Protein AF-A0A7C6QMI9-F1 (afdb_monomer_lite)

pLDDT: mean 77.46, std 27.99, range [24.92, 98.88]

Sequence (375 aa):
MYDLHAHLLPGIDDGAKNWEEAIALLEQAVEDGIQGIVCTPHQLGEEPMVNPDSLIKPMVAELKLRAVQRRLPIAIYSGGEVRCTPDVIERMERGEAVCYEIIGEESWAAKESWAAGAGGAGGASGVSGADGASGVDGASGADGAGGAGGAGGSKNRGEKQRYLLLEMPYMEVPPYAAQVVFDLMVRGIRPIIAHPERNEGFAKQPELLRELIEAGALVQITATSLSNRSPDSILELASLFLHHNMVHFMSTDAHSPNRRPPYLARYRQKVENAMDKDIARRLVVDVPGMILAGKVIEAPPPQPFTAKSRHQANLLAKAFRQQQWRPHKSGSRSGSRSGSRSRSRSGSRSRRQVASSPAEVVRRWWYRLIGGGGR

Radius of gyration: 24.91 Å; chains: 1; bounding box: 56×63×92 Å

Structure (mmCIF, N/CA/C/O backbone):
data_AF-A0A7C6QMI9-F1
#
_entry.id   AF-A0A7C6QMI9-F1
#
loop_
_atom_site.group_PDB
_atom_site.id
_atom_site.type_symbol
_atom_site.label_atom_id
_atom_site.label_alt_id
_atom_site.label_comp_id
_atom_site.label_asym_id
_atom_site.label_entity_id
_atom_site.label_seq_id
_atom_site.pdbx_PDB_ins_code
_atom_site.Cartn_x
_atom_site.Cartn_y
_atom_site.Cartn_z
_atom_site.occupancy
_atom_site.B_iso_or_equiv
_atom_site.auth_seq_id
_atom_site.auth_comp_id
_atom_site.auth_asym_id
_atom_site.auth_atom_id
_atom_site.pdbx_PDB_model_num
ATOM 1 N N . MET A 1 1 ? -6.005 -13.744 1.929 1.00 95.88 1 MET A N 1
ATOM 2 C CA . MET A 1 1 ? -5.866 -12.268 2.032 1.00 95.88 1 MET A CA 1
ATOM 3 C C . MET A 1 1 ? -5.215 -11.760 0.759 1.00 95.88 1 MET A C 1
ATOM 5 O O . MET A 1 1 ? -4.708 -12.589 0.011 1.00 95.88 1 MET A O 1
ATOM 9 N N . TYR A 1 2 ? -5.232 -10.456 0.506 1.00 97.44 2 TYR A N 1
ATOM 10 C CA . TYR A 1 2 ? -4.576 -9.850 -0.653 1.00 97.44 2 TYR A CA 1
ATOM 11 C C . TYR A 1 2 ? -3.687 -8.702 -0.198 1.00 97.44 2 TYR A C 1
ATOM 13 O O . TYR A 1 2 ? -4.091 -7.927 0.667 1.00 97.44 2 TYR A O 1
ATOM 21 N N . ASP A 1 3 ? -2.501 -8.614 -0.784 1.00 98.50 3 ASP A N 1
ATOM 22 C CA . ASP A 1 3 ? -1.499 -7.611 -0.452 1.00 98.50 3 ASP A CA 1
ATOM 23 C C . ASP A 1 3 ? -1.228 -6.734 -1.672 1.00 98.50 3 ASP A C 1
ATOM 25 O O . ASP A 1 3 ? -0.704 -7.208 -2.676 1.00 98.50 3 ASP A O 1
ATOM 29 N N . LEU A 1 4 ? -1.647 -5.469 -1.636 1.00 98.62 4 LEU A N 1
ATOM 30 C CA . LEU A 1 4 ? -1.587 -4.609 -2.827 1.00 98.62 4 LEU A CA 1
ATOM 31 C C . LEU A 1 4 ? -0.352 -3.705 -2.872 1.00 98.62 4 LEU A C 1
ATOM 33 O O . LEU A 1 4 ? -0.292 -2.809 -3.705 1.00 98.62 4 LEU A O 1
ATOM 37 N N . HIS A 1 5 ? 0.601 -3.890 -1.961 1.00 98.81 5 HIS A N 1
ATOM 38 C CA . HIS A 1 5 ? 1.805 -3.069 -1.914 1.00 98.81 5 HIS A CA 1
ATOM 39 C C . HIS A 1 5 ? 2.973 -3.914 -1.411 1.00 98.81 5 HIS A C 1
ATOM 41 O O . HIS A 1 5 ? 3.023 -4.244 -0.224 1.00 98.81 5 HIS A O 1
ATOM 47 N N . ALA A 1 6 ? 3.892 -4.271 -2.309 1.00 98.50 6 ALA A N 1
ATOM 48 C CA . ALA A 1 6 ? 5.117 -4.982 -1.970 1.00 98.50 6 ALA A CA 1
ATOM 49 C C . ALA A 1 6 ? 6.194 -4.883 -3.075 1.00 98.50 6 ALA A C 1
ATOM 51 O O . ALA A 1 6 ? 5.900 -4.917 -4.273 1.00 98.50 6 ALA A O 1
ATOM 52 N N . HIS A 1 7 ? 7.460 -4.854 -2.659 1.00 98.38 7 HIS A N 1
ATOM 53 C CA . HIS A 1 7 ? 8.645 -4.655 -3.499 1.00 98.38 7 HIS A CA 1
ATOM 54 C C . HIS A 1 7 ? 9.362 -5.992 -3.721 1.00 98.38 7 HIS A C 1
ATOM 56 O O . HIS A 1 7 ? 10.332 -6.345 -3.045 1.00 98.38 7 HIS A O 1
ATOM 62 N N . LEU A 1 8 ? 8.803 -6.799 -4.628 1.00 98.25 8 LEU A N 1
ATOM 63 C CA . LEU A 1 8 ? 9.280 -8.160 -4.918 1.00 98.25 8 LEU A CA 1
ATOM 64 C C . LEU A 1 8 ? 10.227 -8.232 -6.118 1.00 98.25 8 LEU A C 1
ATOM 66 O O . LEU A 1 8 ? 10.893 -9.249 -6.291 1.00 98.25 8 LEU A O 1
ATOM 70 N N . LEU A 1 9 ? 10.235 -7.221 -6.987 1.00 97.81 9 LEU A N 1
ATOM 71 C CA . LEU A 1 9 ? 10.977 -7.278 -8.244 1.00 97.81 9 LEU A CA 1
ATOM 72 C C . LEU A 1 9 ? 12.450 -6.960 -7.983 1.00 97.81 9 LEU A C 1
ATOM 74 O O . LEU A 1 9 ? 12.749 -5.884 -7.473 1.00 97.81 9 LEU A O 1
ATOM 78 N N . PRO A 1 10 ? 13.376 -7.881 -8.293 1.00 97.31 10 PRO A N 1
ATOM 79 C CA . PRO A 1 10 ? 14.722 -7.751 -7.779 1.00 97.31 10 PRO A CA 1
ATOM 80 C C . PRO A 1 10 ? 15.564 -6.699 -8.500 1.00 97.31 10 PRO A C 1
ATOM 82 O O . PRO A 1 10 ? 15.634 -6.697 -9.727 1.00 97.31 10 PRO A O 1
ATOM 85 N N . GLY A 1 11 ? 16.280 -5.881 -7.726 1.00 94.12 11 GLY A N 1
ATOM 86 C CA . GLY A 1 11 ? 17.346 -5.005 -8.227 1.00 94.12 11 GLY A CA 1
ATOM 87 C C . GLY A 1 11 ? 16.887 -3.755 -8.982 1.00 94.12 11 GLY A C 1
ATOM 88 O O . GLY A 1 11 ? 17.714 -3.128 -9.640 1.00 94.12 11 GLY A O 1
ATOM 89 N N . ILE A 1 12 ? 15.602 -3.402 -8.897 1.00 93.31 12 ILE A N 1
ATOM 90 C CA . ILE A 1 12 ? 15.045 -2.199 -9.539 1.00 93.31 12 ILE A CA 1
ATOM 91 C C . ILE A 1 12 ? 14.631 -1.112 -8.537 1.00 93.31 12 ILE A C 1
ATOM 93 O O . ILE A 1 12 ? 14.352 0.016 -8.935 1.00 93.31 12 ILE A O 1
ATOM 97 N N . ASP A 1 13 ? 14.610 -1.440 -7.247 1.00 94.56 13 ASP A N 1
ATOM 98 C CA . ASP A 1 13 ? 14.387 -0.523 -6.131 1.00 94.56 13 ASP A CA 1
ATOM 99 C C . ASP A 1 13 ? 15.040 -1.068 -4.840 1.00 94.56 13 ASP A C 1
ATOM 101 O O . ASP A 1 13 ? 15.950 -1.902 -4.893 1.00 94.56 13 ASP A O 1
ATOM 105 N N . ASP A 1 14 ? 14.621 -0.582 -3.671 1.00 94.50 14 ASP A N 1
ATOM 106 C CA . ASP A 1 14 ? 15.124 -0.995 -2.357 1.00 94.50 14 ASP A CA 1
ATOM 107 C C . ASP A 1 14 ? 14.441 -2.261 -1.788 1.00 94.50 14 ASP A C 1
ATOM 109 O O . ASP A 1 14 ? 14.649 -2.617 -0.617 1.00 94.50 14 ASP A O 1
ATOM 113 N N . GLY A 1 15 ? 13.654 -2.952 -2.618 1.00 96.50 15 GLY A N 1
ATOM 114 C CA . GLY A 1 15 ? 13.022 -4.231 -2.341 1.00 96.50 15 GLY A CA 1
ATOM 115 C C . GLY A 1 15 ? 13.975 -5.425 -2.396 1.00 96.50 15 GLY A C 1
ATOM 116 O O . GLY A 1 15 ? 15.101 -5.407 -1.885 1.00 96.50 15 GLY A O 1
ATOM 117 N N . ALA A 1 16 ? 13.491 -6.517 -2.992 1.00 97.44 16 ALA A N 1
ATOM 118 C CA . ALA A 1 16 ? 14.269 -7.740 -3.144 1.00 97.44 16 ALA A CA 1
ATOM 119 C C . ALA A 1 16 ? 15.580 -7.476 -3.908 1.00 97.44 16 ALA A C 1
ATOM 121 O O . ALA A 1 16 ? 15.620 -6.747 -4.897 1.00 97.44 16 ALA A O 1
ATOM 122 N N . LYS A 1 17 ? 16.677 -8.112 -3.492 1.00 96.94 17 LYS A N 1
ATOM 123 C CA . LYS A 1 17 ? 17.979 -7.923 -4.162 1.00 96.94 17 LYS A CA 1
ATOM 124 C C . LYS A 1 17 ? 18.200 -8.856 -5.344 1.00 96.94 17 LYS A C 1
ATOM 126 O O . LYS A 1 17 ? 18.958 -8.543 -6.256 1.00 96.94 17 LYS A O 1
ATOM 131 N N . ASN A 1 18 ? 17.598 -10.037 -5.294 1.00 98.19 18 ASN A N 1
ATOM 132 C CA . ASN A 1 18 ? 17.756 -11.102 -6.277 1.00 98.19 18 ASN A CA 1
ATOM 133 C C . ASN A 1 18 ? 16.496 -11.976 -6.314 1.00 98.19 18 ASN A C 1
ATOM 135 O O . ASN A 1 18 ? 15.575 -11.824 -5.506 1.00 98.19 18 ASN A O 1
ATOM 139 N N . TRP A 1 19 ? 16.449 -12.892 -7.278 1.00 98.25 19 TRP A N 1
ATOM 140 C CA . TRP A 1 19 ? 15.302 -13.775 -7.463 1.00 98.25 19 TRP A CA 1
ATOM 141 C C . TRP A 1 19 ? 15.089 -14.729 -6.285 1.00 98.25 19 TRP A C 1
ATOM 143 O O . TRP A 1 19 ? 13.952 -15.108 -6.018 1.00 98.25 19 TRP A O 1
ATOM 153 N N . GLU A 1 20 ? 16.145 -15.110 -5.568 1.00 98.12 20 GLU A N 1
ATOM 154 C CA . GLU A 1 20 ? 16.053 -15.947 -4.373 1.00 98.12 20 GLU A CA 1
ATOM 155 C C . GLU A 1 20 ? 15.294 -15.224 -3.252 1.00 98.12 20 GLU A C 1
ATOM 157 O O . GLU A 1 20 ? 14.380 -15.800 -2.665 1.00 98.12 20 GLU A O 1
ATOM 162 N N . GLU A 1 21 ? 15.606 -13.950 -2.996 1.00 98.50 21 GLU A N 1
ATOM 163 C CA . GLU A 1 21 ? 14.864 -13.123 -2.039 1.00 98.50 21 GLU A CA 1
ATOM 164 C C . GLU A 1 21 ? 13.417 -12.884 -2.491 1.00 98.50 21 GLU A C 1
ATOM 166 O O . GLU A 1 21 ? 12.504 -12.977 -1.670 1.00 98.50 21 GLU A O 1
ATOM 171 N N . ALA A 1 22 ? 13.187 -12.639 -3.785 1.00 98.62 22 ALA A N 1
ATOM 172 C CA . ALA A 1 22 ? 11.844 -12.465 -4.342 1.00 98.62 22 ALA A CA 1
ATOM 173 C C . ALA A 1 22 ? 10.967 -13.716 -4.148 1.00 98.62 22 ALA A C 1
ATOM 175 O O . ALA A 1 22 ? 9.804 -13.620 -3.753 1.00 98.62 22 ALA A O 1
ATOM 176 N N . ILE A 1 23 ? 11.530 -14.906 -4.381 1.00 98.56 23 ILE A N 1
ATOM 177 C CA . ILE A 1 23 ? 10.830 -16.179 -4.169 1.00 98.56 23 ILE A CA 1
ATOM 178 C C . ILE A 1 23 ? 10.610 -16.446 -2.681 1.00 98.56 23 ILE A C 1
ATOM 180 O O . ILE A 1 23 ? 9.510 -16.847 -2.310 1.00 98.56 23 ILE A O 1
ATOM 184 N N . ALA A 1 24 ? 11.586 -16.149 -1.821 1.00 98.56 24 ALA A N 1
ATOM 185 C CA . ALA A 1 24 ? 11.417 -16.274 -0.375 1.00 98.56 24 ALA A CA 1
ATOM 186 C C . ALA A 1 24 ? 10.295 -15.363 0.161 1.00 98.56 24 ALA A C 1
ATOM 188 O O . ALA A 1 24 ? 9.530 -15.774 1.032 1.00 98.56 24 ALA A O 1
ATOM 189 N N . LEU A 1 25 ? 10.145 -14.146 -0.381 1.00 98.69 25 LEU A N 1
ATOM 190 C CA . LEU A 1 25 ? 9.006 -13.273 -0.074 1.00 98.69 25 LEU A CA 1
ATOM 191 C C . LEU A 1 25 ? 7.674 -13.921 -0.484 1.00 98.69 25 LEU A C 1
ATOM 193 O O . LEU A 1 25 ? 6.729 -13.912 0.302 1.00 98.69 25 LEU A O 1
ATOM 197 N N . LEU A 1 26 ? 7.586 -14.522 -1.675 1.00 98.56 26 LEU A N 1
ATOM 198 C CA . LEU A 1 26 ? 6.369 -15.220 -2.110 1.00 98.56 26 LEU A CA 1
ATOM 199 C C . LEU A 1 26 ? 6.047 -16.445 -1.250 1.00 98.56 26 LEU A C 1
ATOM 201 O O . LEU A 1 26 ? 4.885 -16.661 -0.915 1.00 98.56 26 LEU A O 1
ATOM 205 N N . GLU A 1 27 ? 7.053 -17.233 -0.873 1.00 98.56 27 GLU A N 1
ATOM 206 C CA . GLU A 1 27 ? 6.890 -18.378 0.028 1.00 98.56 27 GLU A CA 1
ATOM 207 C C . GLU A 1 27 ? 6.337 -17.933 1.390 1.00 98.56 27 GLU A C 1
ATOM 209 O O . GLU A 1 27 ? 5.356 -18.501 1.870 1.00 98.56 27 GLU A O 1
ATOM 214 N N . GLN A 1 28 ? 6.890 -16.858 1.966 1.00 98.62 28 GLN A N 1
ATOM 215 C CA . GLN A 1 28 ? 6.386 -16.260 3.207 1.00 98.62 28 GLN A CA 1
ATOM 216 C C . GLN A 1 28 ? 4.961 -15.715 3.056 1.00 98.62 28 GLN A C 1
ATOM 218 O O . GLN A 1 28 ? 4.145 -15.873 3.962 1.00 98.62 28 GLN A O 1
ATOM 223 N N . ALA A 1 29 ? 4.641 -15.093 1.918 1.00 98.44 29 ALA A N 1
ATOM 224 C CA . ALA A 1 29 ? 3.300 -14.585 1.644 1.00 98.44 29 ALA A CA 1
ATOM 225 C C . ALA A 1 29 ? 2.275 -15.733 1.577 1.00 98.44 29 ALA A C 1
ATOM 227 O O . ALA A 1 29 ? 1.192 -15.637 2.159 1.00 98.44 29 ALA A O 1
ATOM 228 N N . VAL A 1 30 ? 2.628 -16.845 0.922 1.00 98.25 30 VAL A N 1
ATOM 229 C CA . VAL A 1 30 ? 1.806 -18.065 0.883 1.00 98.25 30 VAL A CA 1
ATOM 230 C C . VAL A 1 30 ? 1.619 -18.642 2.286 1.00 98.25 30 VAL A C 1
ATOM 232 O O . VAL A 1 30 ? 0.488 -18.958 2.658 1.00 98.25 30 VAL A O 1
ATOM 235 N N . GLU A 1 31 ? 2.691 -18.752 3.077 1.00 97.81 31 GLU A N 1
ATOM 236 C CA . GLU A 1 31 ? 2.627 -19.236 4.463 1.00 97.81 31 GLU A CA 1
ATOM 237 C C . GLU A 1 31 ? 1.709 -18.360 5.334 1.00 97.81 31 GLU A C 1
ATOM 239 O O . GLU A 1 31 ? 0.942 -18.873 6.151 1.00 97.81 31 GLU A O 1
ATOM 244 N N . ASP A 1 32 ? 1.719 -17.043 5.114 1.00 97.56 32 ASP A N 1
ATOM 245 C CA . ASP A 1 32 ? 0.836 -16.087 5.788 1.00 97.56 32 ASP A CA 1
ATOM 246 C C . ASP A 1 32 ? -0.631 -16.167 5.314 1.00 97.56 32 ASP A C 1
ATOM 248 O O . ASP A 1 32 ? -1.530 -15.606 5.942 1.00 97.56 32 ASP A O 1
ATOM 252 N N . GLY A 1 33 ? -0.919 -16.890 4.227 1.00 97.19 33 GLY A N 1
ATOM 253 C CA . GLY A 1 33 ? -2.262 -17.020 3.654 1.00 97.19 33 GLY A CA 1
ATOM 254 C C . GLY A 1 33 ? -2.652 -15.873 2.712 1.00 97.19 33 GLY A C 1
ATOM 255 O O . GLY A 1 33 ? -3.848 -15.582 2.521 1.00 97.19 33 GLY A O 1
ATOM 256 N N . ILE A 1 34 ? -1.665 -15.193 2.126 1.00 97.81 34 ILE A N 1
ATOM 257 C CA . ILE A 1 34 ? -1.858 -14.244 1.028 1.00 97.81 34 ILE A CA 1
ATOM 258 C C . ILE A 1 34 ? -2.086 -15.041 -0.263 1.00 97.81 34 ILE A C 1
ATOM 260 O O . ILE A 1 34 ? -1.302 -15.902 -0.641 1.00 97.81 34 ILE A O 1
ATOM 264 N N . GLN A 1 35 ? -3.203 -14.760 -0.931 1.00 95.81 35 GLN A N 1
ATOM 265 C CA . GLN A 1 35 ? -3.645 -15.440 -2.155 1.00 95.81 3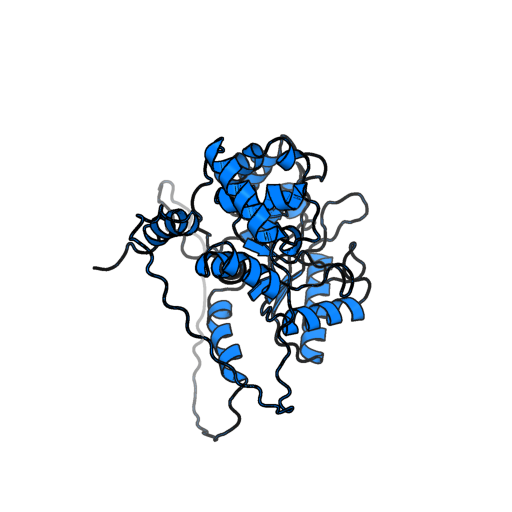5 GLN A CA 1
ATOM 266 C C . GLN A 1 35 ? -3.357 -14.615 -3.410 1.00 95.81 35 GLN A C 1
ATOM 268 O O . GLN A 1 35 ? -3.351 -15.146 -4.521 1.00 95.81 35 GLN A O 1
ATOM 273 N N . GLY A 1 36 ? -3.143 -13.309 -3.253 1.00 96.56 36 GLY A N 1
ATOM 274 C CA . GLY A 1 36 ? -2.757 -12.428 -4.341 1.00 96.56 36 GLY A CA 1
ATOM 275 C C . GLY A 1 36 ? -1.899 -11.274 -3.847 1.00 96.56 36 GLY A C 1
ATOM 276 O O . GLY A 1 36 ? -2.208 -10.700 -2.803 1.00 96.56 36 GLY A O 1
ATOM 277 N N . ILE A 1 37 ? -0.851 -10.951 -4.599 1.00 98.25 37 ILE A N 1
ATOM 278 C CA . ILE A 1 37 ? 0.099 -9.887 -4.282 1.00 98.25 37 ILE A CA 1
ATOM 279 C C . ILE A 1 37 ? 0.358 -9.002 -5.503 1.00 98.25 37 ILE A C 1
ATOM 281 O O . ILE A 1 37 ? 0.508 -9.509 -6.615 1.00 98.25 37 ILE A O 1
ATOM 285 N N . VAL A 1 38 ? 0.382 -7.686 -5.310 1.00 98.62 38 VAL A N 1
ATOM 286 C CA . VAL A 1 38 ? 0.737 -6.720 -6.359 1.00 98.62 38 VAL A CA 1
ATOM 287 C C . VAL A 1 38 ? 2.191 -6.309 -6.169 1.00 98.62 38 VAL A C 1
ATOM 289 O O . VAL A 1 38 ? 2.573 -5.865 -5.089 1.00 98.62 38 VAL A O 1
ATOM 292 N N . CYS A 1 39 ? 2.998 -6.461 -7.215 1.00 98.44 39 CYS A N 1
ATOM 293 C CA . CYS A 1 39 ? 4.350 -5.923 -7.259 1.00 98.44 39 CYS A CA 1
ATOM 294 C C . CYS A 1 39 ? 4.270 -4.424 -7.546 1.00 98.44 39 CYS A C 1
ATOM 296 O O . CYS A 1 39 ? 3.784 -4.038 -8.607 1.00 98.44 39 CYS A O 1
ATOM 298 N N . THR A 1 40 ? 4.741 -3.599 -6.617 1.00 98.12 40 THR A N 1
ATOM 299 C CA . THR A 1 40 ? 4.639 -2.136 -6.686 1.00 98.12 40 THR A CA 1
ATOM 300 C C . THR A 1 40 ? 6.009 -1.493 -6.495 1.00 98.12 40 THR A C 1
ATOM 302 O O . THR A 1 40 ? 6.208 -0.806 -5.500 1.00 98.12 40 THR A O 1
ATOM 305 N N . PRO A 1 41 ? 6.979 -1.737 -7.393 1.00 97.19 41 PRO A N 1
ATOM 306 C CA . PRO A 1 41 ? 8.270 -1.084 -7.261 1.00 97.19 41 PRO A CA 1
ATOM 307 C C . PRO A 1 41 ? 8.121 0.436 -7.351 1.00 97.19 41 PRO A C 1
ATOM 309 O O . PRO A 1 41 ? 7.186 0.931 -7.995 1.00 97.19 41 PRO A O 1
ATOM 312 N N . HIS A 1 42 ? 9.052 1.168 -6.748 1.00 96.12 42 HIS A N 1
ATOM 313 C CA . HIS A 1 42 ? 9.045 2.629 -6.804 1.00 96.12 42 HIS A CA 1
ATOM 314 C C . HIS A 1 42 ? 9.129 3.146 -8.251 1.00 96.12 42 HIS A C 1
ATOM 316 O O . HIS A 1 42 ? 9.925 2.656 -9.056 1.00 96.12 42 HIS A O 1
ATOM 322 N N . GLN A 1 43 ? 8.341 4.169 -8.580 1.00 94.75 43 GLN A N 1
ATOM 323 C CA . GLN A 1 43 ? 8.360 4.878 -9.862 1.00 94.75 43 GLN A CA 1
ATOM 324 C C . GLN A 1 43 ? 8.403 6.392 -9.638 1.00 94.75 43 GLN A C 1
ATOM 326 O O . GLN A 1 43 ? 7.817 6.910 -8.686 1.00 94.75 43 GLN A O 1
ATOM 331 N N . LEU A 1 44 ? 9.037 7.114 -10.567 1.00 89.56 44 LEU A N 1
ATOM 332 C CA . LEU A 1 44 ? 9.136 8.583 -10.559 1.00 89.56 44 LEU A CA 1
ATOM 333 C C . LEU A 1 44 ? 9.852 9.155 -9.314 1.00 89.56 44 LEU A C 1
ATOM 335 O O . LEU A 1 44 ? 9.578 10.277 -8.887 1.00 89.56 44 LEU A O 1
ATOM 339 N N . GLY A 1 45 ? 10.754 8.370 -8.712 1.00 75.06 45 GLY A N 1
ATOM 340 C CA . GLY A 1 45 ? 11.608 8.786 -7.596 1.00 75.06 45 GLY A CA 1
ATOM 341 C C . GLY A 1 45 ? 12.798 9.652 -8.029 1.00 75.06 45 GLY A C 1
ATOM 342 O O . GLY A 1 45 ? 12.884 10.094 -9.172 1.00 75.06 45 GLY A O 1
ATOM 343 N N . GLU A 1 46 ? 13.734 9.894 -7.108 1.00 61.53 46 GLU A N 1
ATOM 344 C CA . GLU A 1 46 ? 14.999 10.559 -7.448 1.00 61.53 46 GLU A CA 1
ATOM 345 C C . GLU A 1 46 ? 15.819 9.677 -8.420 1.00 61.53 46 GLU A C 1
ATOM 347 O O . GLU A 1 46 ? 15.894 8.456 -8.268 1.00 61.53 46 GLU A O 1
ATOM 352 N N . GLU A 1 47 ? 16.372 10.303 -9.465 1.00 51.69 47 GLU A N 1
ATOM 353 C CA . GLU A 1 47 ? 17.130 9.690 -10.572 1.00 51.69 47 GLU A CA 1
ATOM 354 C C . GLU A 1 47 ? 18.193 8.663 -10.109 1.00 51.69 47 GLU A C 1
ATOM 356 O O . GLU A 1 47 ? 18.874 8.914 -9.110 1.00 51.69 47 GLU A O 1
ATOM 361 N N . PRO A 1 48 ? 18.432 7.543 -10.834 1.00 53.78 48 PRO A N 1
ATOM 362 C CA . PRO A 1 48 ? 17.858 7.131 -12.120 1.00 53.78 48 PRO A CA 1
ATOM 363 C C . PRO A 1 48 ? 16.717 6.102 -11.971 1.00 53.78 48 PRO A C 1
ATOM 365 O O . PRO A 1 48 ? 16.599 5.187 -12.789 1.00 53.78 48 PRO A O 1
ATOM 368 N N . MET A 1 49 ? 15.896 6.184 -10.914 1.00 68.12 49 MET A N 1
ATOM 369 C CA . MET A 1 49 ? 14.874 5.168 -10.620 1.00 68.12 49 MET A CA 1
ATOM 370 C C . MET A 1 49 ? 13.602 5.346 -11.470 1.00 68.12 49 MET A C 1
ATOM 372 O O . MET A 1 49 ? 12.513 5.643 -10.973 1.00 68.12 49 MET A O 1
ATOM 376 N N . VAL A 1 50 ? 13.750 5.167 -12.786 1.00 79.00 50 VAL A N 1
ATOM 377 C CA . VAL A 1 50 ? 12.636 5.057 -13.733 1.00 79.00 50 VAL A CA 1
ATOM 378 C C . VAL A 1 50 ? 12.364 3.577 -13.952 1.00 79.00 50 VAL A C 1
ATOM 380 O O . VAL A 1 50 ? 13.080 2.900 -14.686 1.00 79.00 50 VAL A O 1
ATOM 383 N N . ASN A 1 51 ? 11.314 3.076 -13.310 1.00 92.81 51 ASN A N 1
ATOM 384 C CA . ASN A 1 51 ? 10.838 1.709 -13.483 1.00 92.81 51 ASN A CA 1
ATOM 385 C C . ASN A 1 51 ? 9.596 1.723 -14.379 1.00 92.81 51 ASN A C 1
ATOM 387 O O . ASN A 1 51 ? 8.492 1.717 -13.850 1.00 92.81 51 ASN A O 1
ATOM 391 N N . PRO A 1 52 ? 9.715 1.804 -15.716 1.00 93.25 52 PRO A N 1
ATOM 392 C CA . PRO A 1 52 ? 8.560 1.921 -16.599 1.00 93.25 52 PRO A CA 1
ATOM 393 C C . PRO A 1 52 ? 7.791 0.602 -16.706 1.00 93.25 52 PRO A C 1
ATOM 395 O O . PRO A 1 52 ? 8.279 -0.478 -16.359 1.00 93.25 52 PRO A O 1
ATOM 398 N N . ASP A 1 53 ? 6.607 0.674 -17.303 1.00 91.81 53 ASP A N 1
ATOM 399 C CA . ASP A 1 53 ? 5.772 -0.494 -17.591 1.00 91.81 53 ASP A CA 1
ATOM 400 C C . ASP A 1 53 ? 6.514 -1.574 -18.407 1.00 91.81 53 ASP A C 1
ATOM 402 O O . ASP A 1 53 ? 6.386 -2.774 -18.144 1.00 91.81 53 ASP A O 1
ATOM 406 N N . SER A 1 54 ? 7.364 -1.141 -19.345 1.00 94.44 54 SER A N 1
ATOM 407 C CA . SER A 1 54 ? 8.191 -2.008 -20.192 1.00 94.44 54 SER A CA 1
ATOM 408 C C . SER A 1 54 ? 9.268 -2.787 -19.431 1.00 94.44 54 SER A C 1
ATOM 410 O O . SER A 1 54 ? 9.807 -3.746 -19.977 1.00 94.44 54 SER A O 1
ATOM 412 N N . LEU A 1 55 ? 9.582 -2.399 -18.191 1.00 95.50 55 LEU A N 1
ATOM 413 C CA . LEU A 1 55 ? 10.472 -3.132 -17.289 1.00 95.50 55 LEU A CA 1
ATOM 414 C C . LEU A 1 55 ? 9.670 -3.987 -16.298 1.00 95.50 55 LEU A C 1
ATOM 416 O O . LEU A 1 55 ? 9.928 -5.183 -16.151 1.00 95.50 55 LEU A O 1
ATOM 420 N N . ILE A 1 56 ? 8.661 -3.389 -15.658 1.00 96.31 56 ILE A N 1
ATOM 421 C CA . ILE A 1 56 ? 7.875 -4.026 -14.594 1.00 96.31 56 ILE A CA 1
ATOM 422 C C . ILE A 1 56 ? 7.131 -5.261 -15.114 1.00 96.31 56 ILE A C 1
ATOM 424 O O . ILE A 1 56 ? 7.211 -6.330 -14.506 1.00 96.31 56 ILE A O 1
ATOM 428 N N . LYS A 1 57 ? 6.416 -5.157 -16.243 1.00 95.81 57 LYS A N 1
ATOM 429 C CA . LYS A 1 57 ? 5.582 -6.262 -16.749 1.00 95.81 57 LYS A CA 1
ATOM 430 C C . LYS A 1 57 ? 6.389 -7.518 -17.103 1.00 95.81 57 LYS A C 1
ATOM 432 O O . LYS A 1 57 ? 5.989 -8.594 -16.649 1.00 95.81 57 LYS A O 1
ATOM 437 N N . PRO A 1 58 ? 7.513 -7.439 -17.847 1.00 97.69 58 PRO A N 1
ATOM 438 C CA . PRO A 1 58 ? 8.364 -8.607 -18.079 1.00 97.69 58 PRO A CA 1
ATOM 439 C C . PRO A 1 58 ? 8.902 -9.236 -16.791 1.00 97.69 58 PRO A C 1
ATOM 441 O O . PRO A 1 58 ? 8.890 -10.458 -16.660 1.00 97.69 58 PRO A O 1
ATOM 444 N N . MET A 1 59 ? 9.314 -8.430 -15.807 1.00 98.25 59 MET A N 1
ATOM 445 C CA . MET A 1 59 ? 9.806 -8.952 -14.528 1.00 98.25 59 MET A CA 1
ATOM 446 C C . MET A 1 59 ? 8.706 -9.636 -13.709 1.00 98.25 59 MET A C 1
ATOM 448 O O . MET A 1 59 ? 8.947 -10.681 -13.107 1.00 98.25 59 MET A O 1
ATOM 452 N N . VAL A 1 60 ? 7.481 -9.104 -13.724 1.00 98.31 60 VAL A N 1
ATOM 453 C CA . VAL A 1 60 ? 6.314 -9.765 -13.119 1.00 98.31 60 VAL A CA 1
ATOM 454 C C . VAL A 1 60 ? 5.998 -11.079 -13.835 1.00 98.31 60 VAL A C 1
ATOM 456 O O . VAL A 1 60 ? 5.676 -12.064 -13.173 1.00 98.31 60 VAL A O 1
ATOM 459 N N . ALA A 1 61 ? 6.102 -11.133 -15.166 1.00 98.00 61 ALA A N 1
ATOM 460 C CA . ALA A 1 61 ? 5.911 -12.370 -15.925 1.00 98.00 61 ALA A CA 1
ATOM 461 C C . ALA A 1 61 ? 6.962 -13.437 -15.565 1.00 98.00 61 ALA A C 1
ATOM 463 O O . ALA A 1 61 ? 6.610 -14.598 -15.351 1.00 98.00 61 ALA A O 1
ATOM 464 N N . GLU A 1 62 ? 8.226 -13.039 -15.411 1.00 98.50 62 GLU A N 1
ATOM 465 C CA . GLU A 1 62 ? 9.299 -13.918 -14.934 1.00 98.50 62 GLU A CA 1
ATOM 466 C C . GLU A 1 62 ? 9.042 -14.399 -13.495 1.00 98.50 62 GLU A C 1
ATOM 468 O O . GLU A 1 62 ? 9.160 -15.590 -13.199 1.00 98.50 62 GLU A O 1
ATOM 473 N N . LEU A 1 63 ? 8.607 -13.508 -12.596 1.00 98.50 63 LEU A N 1
ATOM 474 C CA . LEU A 1 63 ? 8.247 -13.879 -11.227 1.00 98.50 63 LEU A CA 1
ATOM 475 C C . LEU A 1 63 ? 7.071 -14.874 -11.195 1.00 98.50 63 LEU A C 1
ATOM 477 O O . LEU A 1 63 ? 7.122 -15.858 -10.454 1.00 98.50 63 LEU A O 1
ATOM 481 N N . LYS A 1 64 ? 6.045 -14.664 -12.037 1.00 98.25 64 LYS A N 1
ATOM 482 C CA . LYS A 1 64 ? 4.920 -15.598 -12.245 1.00 98.25 64 LYS A CA 1
ATOM 483 C C . LYS A 1 64 ? 5.428 -16.974 -12.688 1.00 98.25 64 LYS A C 1
ATOM 485 O O . LYS A 1 64 ? 5.035 -17.982 -12.102 1.00 98.25 64 LYS A O 1
ATOM 490 N N . LEU A 1 65 ? 6.328 -17.031 -13.672 1.00 98.12 65 LEU A N 1
ATOM 491 C CA . LEU A 1 65 ? 6.908 -18.288 -14.155 1.00 98.12 65 LEU A CA 1
ATOM 492 C C . LEU A 1 65 ? 7.657 -19.033 -13.040 1.00 98.12 65 LEU A C 1
ATOM 494 O O . LEU A 1 65 ? 7.441 -20.231 -12.838 1.00 98.12 65 LEU A O 1
ATOM 498 N N . ARG A 1 66 ? 8.493 -18.328 -12.273 1.00 98.38 66 ARG A N 1
ATOM 499 C CA . ARG A 1 66 ? 9.241 -18.911 -11.148 1.00 98.38 66 ARG A CA 1
ATOM 500 C C . ARG A 1 66 ? 8.322 -19.409 -10.036 1.00 98.38 66 ARG A C 1
ATOM 502 O O . ARG A 1 66 ? 8.546 -20.495 -9.501 1.00 98.38 66 ARG A O 1
ATOM 509 N N . ALA A 1 67 ? 7.263 -18.666 -9.718 1.00 97.44 67 ALA A N 1
ATOM 510 C CA . ALA A 1 67 ? 6.249 -19.092 -8.757 1.00 97.44 67 ALA A CA 1
ATOM 511 C C . ALA A 1 67 ? 5.555 -20.393 -9.201 1.00 97.44 67 ALA A C 1
ATOM 513 O O . ALA A 1 67 ? 5.395 -21.309 -8.393 1.00 97.44 67 ALA A O 1
ATOM 514 N N . VAL A 1 68 ? 5.231 -20.526 -10.495 1.00 96.50 68 VAL A N 1
ATOM 515 C CA . VAL A 1 68 ? 4.670 -21.761 -11.074 1.00 96.50 68 VAL A CA 1
ATOM 516 C C . VAL A 1 68 ? 5.657 -22.927 -10.980 1.00 96.50 68 VAL A C 1
ATOM 518 O O . VAL A 1 68 ? 5.274 -24.012 -10.543 1.00 96.50 68 VAL A O 1
ATOM 521 N N . GLN A 1 69 ? 6.936 -22.719 -11.313 1.00 96.94 69 GLN A N 1
ATOM 522 C CA . GLN A 1 69 ? 7.981 -23.750 -11.191 1.00 96.94 69 GLN A CA 1
ATOM 523 C C . GLN A 1 69 ? 8.138 -24.256 -9.747 1.00 96.94 69 GLN A C 1
ATOM 525 O O . GLN A 1 69 ? 8.388 -25.440 -9.521 1.00 96.94 69 GLN A O 1
ATOM 530 N N . ARG A 1 70 ? 7.944 -23.367 -8.767 1.00 96.88 70 ARG A N 1
ATOM 531 C CA . ARG A 1 70 ? 7.954 -23.670 -7.327 1.00 96.88 70 ARG A CA 1
ATOM 532 C C . ARG A 1 70 ? 6.603 -24.157 -6.789 1.00 96.88 70 ARG A C 1
ATOM 534 O O . ARG A 1 70 ? 6.523 -24.519 -5.620 1.00 96.88 70 ARG A O 1
ATOM 541 N N . ARG A 1 71 ? 5.562 -24.218 -7.631 1.00 97.00 71 ARG A N 1
ATOM 542 C CA . ARG A 1 71 ? 4.183 -24.607 -7.279 1.00 97.00 71 ARG A CA 1
ATOM 543 C C . ARG A 1 71 ? 3.579 -23.743 -6.164 1.00 97.00 71 ARG A C 1
ATOM 545 O O . ARG A 1 71 ? 2.839 -24.250 -5.322 1.00 97.00 71 ARG A O 1
ATOM 552 N N . LEU A 1 72 ? 3.889 -22.447 -6.152 1.00 96.44 72 LEU A N 1
ATOM 553 C CA . LEU A 1 72 ? 3.350 -21.507 -5.171 1.00 96.44 72 LEU A CA 1
ATOM 554 C C . LEU A 1 72 ? 1.910 -21.113 -5.553 1.00 96.44 72 LEU A C 1
ATOM 556 O O . LEU A 1 72 ? 1.705 -20.564 -6.637 1.00 96.44 72 LEU A O 1
ATOM 560 N N . PRO A 1 73 ? 0.901 -21.359 -4.696 1.00 95.62 73 PRO A N 1
ATOM 561 C CA . PRO A 1 73 ? -0.502 -21.066 -4.987 1.00 95.62 73 PRO A CA 1
ATOM 562 C C . PRO A 1 73 ? -0.843 -19.592 -4.703 1.00 95.62 73 PRO A C 1
ATOM 564 O O . PRO A 1 73 ? -1.714 -19.291 -3.888 1.00 95.62 73 PRO A O 1
ATOM 567 N N . ILE A 1 74 ? -0.143 -18.666 -5.359 1.00 95.00 74 ILE A N 1
ATOM 568 C CA . ILE A 1 74 ? -0.325 -17.220 -5.196 1.00 95.00 74 ILE A CA 1
ATOM 569 C C . ILE A 1 74 ? -0.478 -16.543 -6.555 1.00 95.00 74 ILE A C 1
ATOM 571 O O . ILE A 1 74 ? 0.264 -16.814 -7.498 1.00 95.00 74 ILE A O 1
ATOM 575 N N . ALA A 1 75 ? -1.457 -15.649 -6.664 1.00 96.25 75 ALA A N 1
ATOM 576 C CA . ALA A 1 75 ? -1.582 -14.779 -7.822 1.00 96.25 75 ALA A CA 1
ATOM 577 C C . ALA A 1 75 ? -0.655 -13.571 -7.677 1.00 96.25 75 ALA A C 1
ATOM 579 O O . ALA A 1 75 ? -0.569 -12.968 -6.613 1.00 96.25 75 ALA A O 1
ATOM 580 N N . ILE A 1 76 ? 0.011 -13.201 -8.759 1.00 97.56 76 ILE A N 1
ATOM 581 C CA . ILE A 1 76 ? 0.957 -12.086 -8.780 1.00 97.56 76 ILE A CA 1
ATOM 582 C C . ILE A 1 76 ? 0.437 -11.088 -9.804 1.00 97.56 76 ILE A C 1
ATOM 584 O O . ILE A 1 76 ? -0.022 -11.502 -10.867 1.00 97.56 76 ILE A O 1
ATOM 588 N N . TYR A 1 77 ? 0.479 -9.801 -9.494 1.00 97.38 77 TYR A N 1
ATOM 589 C CA . TYR A 1 77 ? -0.046 -8.743 -10.355 1.00 97.38 77 TYR A CA 1
ATOM 590 C C . TYR A 1 77 ? 0.990 -7.642 -10.538 1.00 97.38 77 TYR A C 1
ATOM 592 O O . TYR A 1 77 ? 1.777 -7.384 -9.626 1.00 97.38 77 TYR A O 1
ATOM 600 N N . SER A 1 78 ? 0.985 -6.978 -11.691 1.00 97.12 78 SER A N 1
ATOM 601 C CA . SER A 1 78 ? 1.800 -5.775 -11.883 1.00 97.12 78 SER A CA 1
ATOM 602 C C . SER A 1 78 ? 1.131 -4.533 -11.300 1.00 97.12 78 SER A C 1
ATOM 604 O O . SER A 1 78 ? -0.090 -4.400 -11.321 1.00 97.12 78 SER A O 1
ATOM 606 N N . GLY A 1 79 ? 1.942 -3.597 -10.835 1.00 97.25 79 GLY A N 1
ATOM 607 C CA . GLY A 1 79 ? 1.568 -2.258 -10.410 1.00 97.25 79 GLY A CA 1
ATOM 608 C C . GLY A 1 79 ? 2.839 -1.432 -10.233 1.00 97.25 79 GLY A C 1
ATOM 609 O O . GLY A 1 79 ? 3.908 -1.834 -10.689 1.00 97.25 79 GLY A O 1
ATOM 610 N N . GLY A 1 80 ? 2.731 -0.299 -9.558 1.00 96.75 80 GLY A N 1
ATOM 611 C CA . GLY A 1 80 ? 3.871 0.536 -9.203 1.00 96.75 80 GLY A CA 1
ATOM 612 C C . GLY A 1 80 ? 3.501 1.454 -8.053 1.00 96.75 80 GLY A C 1
ATOM 613 O O . GLY A 1 80 ? 2.333 1.822 -7.922 1.00 96.75 80 GLY A O 1
ATOM 614 N N . GLU A 1 81 ? 4.470 1.768 -7.201 1.00 97.69 81 GLU A N 1
ATOM 615 C CA . GLU A 1 81 ? 4.337 2.834 -6.214 1.00 97.69 81 GLU A CA 1
ATOM 616 C C . GLU A 1 81 ? 4.816 4.134 -6.860 1.00 97.69 81 GLU A C 1
ATOM 618 O O . GLU A 1 81 ? 6.012 4.360 -7.041 1.00 97.69 81 GLU A O 1
ATOM 623 N N . VAL A 1 82 ? 3.867 4.964 -7.286 1.00 96.88 82 VAL A N 1
ATOM 624 C CA . VAL A 1 82 ? 4.143 6.143 -8.104 1.00 96.88 82 VAL A CA 1
ATOM 625 C C . VAL A 1 82 ? 4.275 7.361 -7.215 1.00 96.88 82 VAL A C 1
ATOM 627 O O . VAL A 1 82 ? 3.322 7.743 -6.537 1.00 96.88 82 VAL A O 1
ATOM 630 N N . ARG A 1 83 ? 5.431 8.022 -7.248 1.00 95.88 83 ARG A N 1
ATOM 631 C CA . ARG A 1 83 ? 5.604 9.288 -6.539 1.00 95.88 83 ARG A CA 1
ATOM 632 C C . ARG A 1 83 ? 4.639 10.347 -7.078 1.00 95.88 83 ARG A C 1
ATOM 634 O O . ARG A 1 83 ? 4.464 10.506 -8.284 1.00 95.88 83 ARG A O 1
ATOM 641 N N . CYS A 1 84 ? 4.031 11.108 -6.177 1.00 95.69 84 CYS A N 1
ATOM 642 C CA . CYS A 1 84 ? 3.170 12.232 -6.510 1.00 95.69 84 CYS A CA 1
ATOM 643 C C . CYS A 1 84 ? 4.009 13.389 -7.058 1.00 95.69 84 CYS A C 1
ATOM 645 O O . CYS A 1 84 ? 4.676 14.095 -6.301 1.00 95.69 84 CYS A O 1
ATOM 647 N N . THR A 1 85 ? 3.944 13.595 -8.371 1.00 94.44 85 THR A N 1
ATOM 648 C CA . THR A 1 85 ? 4.601 14.694 -9.088 1.00 94.44 85 THR A CA 1
ATOM 649 C C . THR A 1 85 ? 3.566 15.497 -9.888 1.00 94.44 85 THR A C 1
ATOM 651 O O . THR A 1 85 ? 2.509 14.962 -10.234 1.00 94.44 85 THR A O 1
ATOM 654 N N . PRO A 1 86 ? 3.815 16.787 -10.189 1.00 94.56 86 PRO A N 1
ATOM 655 C CA . PRO A 1 86 ? 2.859 17.606 -10.942 1.00 94.56 86 PRO A CA 1
ATOM 656 C C . PRO A 1 86 ? 2.680 17.133 -12.395 1.00 94.56 86 PRO A C 1
ATOM 658 O O . PRO A 1 86 ? 1.639 17.374 -12.994 1.00 94.56 86 PRO A O 1
ATOM 661 N N . ASP A 1 87 ? 3.672 16.436 -12.948 1.00 94.50 87 ASP A N 1
ATOM 662 C CA . ASP A 1 87 ? 3.706 15.888 -14.306 1.00 94.50 87 ASP A CA 1
ATOM 663 C C . ASP A 1 87 ? 3.277 14.408 -14.379 1.00 94.50 87 ASP A C 1
ATOM 665 O O . ASP A 1 87 ? 3.411 13.785 -15.432 1.00 94.50 87 ASP A O 1
ATOM 669 N N . VAL A 1 88 ? 2.744 13.821 -13.293 1.00 94.88 88 VAL A N 1
ATOM 670 C CA . VAL A 1 88 ? 2.438 12.375 -13.216 1.00 94.88 88 VAL A CA 1
ATOM 671 C C . VAL A 1 88 ? 1.544 11.887 -14.360 1.00 94.88 88 VAL A C 1
ATOM 673 O O . VAL A 1 88 ? 1.737 10.786 -14.868 1.00 94.88 88 VAL A O 1
ATOM 676 N N . ILE A 1 89 ? 0.606 12.715 -14.824 1.00 95.44 89 ILE A N 1
ATOM 677 C CA . ILE A 1 89 ? -0.269 12.380 -15.953 1.00 95.44 89 ILE A CA 1
ATOM 678 C C . ILE A 1 89 ? 0.533 12.222 -17.250 1.00 95.44 89 ILE A C 1
ATOM 680 O O . ILE A 1 89 ? 0.395 11.210 -17.933 1.00 95.44 89 ILE A O 1
ATOM 684 N N . GLU A 1 90 ? 1.406 13.181 -17.565 1.00 95.00 90 GLU A N 1
ATOM 685 C CA . GLU A 1 90 ? 2.254 13.133 -18.763 1.00 95.00 90 GLU A CA 1
ATOM 686 C C . GLU A 1 90 ? 3.211 11.933 -18.710 1.00 95.00 90 GLU A C 1
ATOM 688 O O . GLU A 1 90 ? 3.430 11.246 -19.709 1.00 95.00 90 GLU A O 1
ATOM 693 N N . ARG A 1 91 ? 3.749 11.637 -17.521 1.00 93.62 91 ARG A N 1
ATOM 694 C CA . ARG A 1 91 ? 4.619 10.480 -17.262 1.00 93.62 91 ARG A CA 1
ATOM 695 C C . ARG A 1 91 ? 3.891 9.156 -17.498 1.00 93.62 91 ARG A C 1
ATOM 697 O O . ARG A 1 91 ? 4.441 8.244 -18.113 1.00 93.62 91 ARG A O 1
ATOM 704 N N . MET A 1 92 ? 2.638 9.049 -17.054 1.00 93.75 92 MET A N 1
ATOM 705 C CA . MET A 1 92 ? 1.793 7.880 -17.314 1.00 93.75 92 MET A CA 1
ATOM 706 C C . MET A 1 92 ? 1.512 7.699 -18.809 1.00 93.75 92 MET A C 1
ATOM 708 O O . MET A 1 92 ? 1.589 6.578 -19.307 1.00 93.75 92 MET A O 1
ATOM 712 N N . GLU A 1 93 ? 1.235 8.780 -19.542 1.00 93.50 93 GLU A N 1
ATOM 713 C CA . GLU A 1 93 ? 1.015 8.739 -20.997 1.00 93.50 93 GLU A CA 1
ATOM 714 C C . GLU A 1 93 ? 2.267 8.280 -21.767 1.00 93.50 93 GLU A C 1
ATOM 716 O O . GLU A 1 93 ? 2.151 7.627 -22.804 1.00 93.50 93 GLU A O 1
ATOM 721 N N . ARG A 1 94 ? 3.464 8.538 -21.223 1.00 93.19 94 ARG A N 1
ATOM 722 C CA . ARG A 1 94 ? 4.750 8.023 -21.731 1.00 93.19 94 ARG A CA 1
ATOM 723 C C . ARG A 1 94 ? 5.072 6.589 -21.290 1.00 93.19 94 ARG A C 1
ATOM 725 O O . ARG A 1 94 ? 6.078 6.036 -21.724 1.00 93.19 94 ARG A O 1
ATOM 732 N N . GLY A 1 95 ? 4.240 5.973 -20.448 1.00 92.44 95 GLY A N 1
ATOM 733 C CA . GLY A 1 95 ? 4.463 4.622 -19.919 1.00 92.44 95 GLY A CA 1
ATOM 734 C C . GLY A 1 95 ? 5.489 4.538 -18.780 1.00 92.44 95 GLY A C 1
ATOM 735 O O . GLY A 1 95 ? 5.949 3.444 -18.447 1.00 92.44 95 GLY A O 1
ATOM 736 N N . GLU A 1 96 ? 5.844 5.670 -18.165 1.00 93.19 96 GLU A N 1
ATOM 737 C CA . GLU A 1 96 ? 6.816 5.756 -17.062 1.00 93.19 96 GLU A CA 1
ATOM 738 C C . GLU A 1 96 ? 6.196 5.418 -15.691 1.00 93.19 96 GLU A C 1
ATOM 740 O O . GLU A 1 96 ? 6.923 5.167 -14.733 1.00 93.19 96 GLU A O 1
ATOM 745 N N . ALA A 1 97 ? 4.862 5.379 -15.602 1.00 93.50 97 ALA A N 1
ATOM 746 C CA . ALA A 1 97 ? 4.085 5.067 -14.400 1.00 93.50 97 ALA A CA 1
ATOM 747 C C . ALA A 1 97 ? 2.912 4.125 -14.730 1.00 93.50 97 ALA A C 1
ATOM 749 O O . ALA A 1 97 ? 2.278 4.270 -15.778 1.00 93.50 97 ALA A O 1
ATOM 750 N N . VAL A 1 98 ? 2.611 3.158 -13.851 1.00 92.69 98 VAL A N 1
ATOM 751 C CA . VAL A 1 98 ? 1.640 2.083 -14.135 1.00 92.69 98 VAL A CA 1
ATOM 752 C C . VAL A 1 98 ? 0.552 1.958 -13.062 1.00 92.69 98 VAL A C 1
ATOM 754 O O . VAL A 1 98 ? 0.810 1.952 -11.863 1.00 92.69 98 VAL A O 1
ATOM 757 N N . CYS A 1 99 ? -0.701 1.825 -13.508 1.00 96.38 99 CYS A N 1
ATOM 758 C CA . CYS A 1 99 ? -1.825 1.429 -12.653 1.00 96.38 99 CYS A CA 1
ATOM 759 C C . CYS A 1 99 ? -1.736 -0.057 -12.275 1.00 96.38 99 CYS A C 1
ATOM 761 O O . CYS A 1 99 ? -1.113 -0.851 -12.974 1.00 96.38 99 CYS A O 1
ATOM 763 N N . TYR A 1 100 ? -2.444 -0.475 -11.231 1.00 96.56 100 TYR A N 1
ATOM 764 C CA . TYR A 1 100 ? -2.600 -1.896 -10.926 1.00 96.56 100 TYR A CA 1
ATOM 765 C C . TYR A 1 100 ? -3.165 -2.689 -12.116 1.00 96.56 100 TYR A C 1
ATOM 767 O O . TYR A 1 100 ? -4.091 -2.246 -12.800 1.00 96.56 100 TYR A O 1
ATOM 775 N N . GLU A 1 101 ? -2.640 -3.897 -12.320 1.00 92.12 101 GLU A N 1
ATOM 776 C CA . GLU A 1 101 ? -3.238 -4.920 -13.175 1.00 92.12 101 GLU A CA 1
ATOM 777 C C . GLU A 1 101 ? -4.615 -5.291 -12.609 1.00 92.12 101 GLU A C 1
ATOM 779 O O . GLU A 1 101 ? -4.738 -5.748 -11.472 1.00 92.12 101 GLU A O 1
ATOM 784 N N . ILE A 1 102 ? -5.660 -5.090 -13.414 1.00 86.38 102 ILE A N 1
ATOM 785 C CA . ILE A 1 102 ? -7.041 -5.405 -13.047 1.00 86.38 102 ILE A CA 1
ATOM 786 C C . ILE A 1 102 ? -7.447 -6.731 -13.680 1.00 86.38 102 ILE A C 1
ATOM 788 O O . ILE A 1 102 ? -7.414 -6.892 -14.901 1.00 86.38 102 ILE A O 1
ATOM 792 N N . ILE A 1 103 ? -7.923 -7.661 -12.858 1.00 72.19 103 ILE A N 1
ATOM 793 C CA . ILE A 1 103 ? -8.526 -8.911 -13.314 1.00 72.19 103 ILE A CA 1
ATOM 794 C C . ILE A 1 103 ? -10.049 -8.758 -13.402 1.00 72.19 103 ILE A C 1
ATOM 796 O O . ILE A 1 103 ? -10.665 -8.034 -12.631 1.00 72.19 103 ILE A O 1
ATOM 800 N N . GLY A 1 104 ? -10.697 -9.377 -14.391 1.00 58.69 104 GLY A N 1
ATOM 801 C CA . GLY A 1 104 ? -12.167 -9.394 -14.444 1.00 58.69 104 GLY A CA 1
ATOM 802 C C . GLY A 1 104 ? -12.798 -10.173 -13.297 1.00 58.69 104 GLY A C 1
ATOM 803 O O . GLY A 1 104 ? -12.132 -10.989 -12.665 1.00 58.69 104 GLY A O 1
ATOM 804 N N . GLU A 1 105 ? -14.093 -9.938 -13.054 1.00 54.69 105 GLU A N 1
ATOM 805 C CA . GLU A 1 105 ? -14.859 -10.613 -11.992 1.00 54.69 105 GLU A CA 1
ATOM 806 C C . GLU A 1 105 ? -14.770 -12.146 -12.073 1.00 54.69 105 GLU A C 1
ATOM 808 O O . GLU A 1 105 ? -14.732 -12.817 -11.041 1.00 54.69 105 GLU A O 1
ATOM 813 N N . GLU A 1 106 ? -14.652 -12.695 -13.285 1.00 49.03 106 GLU A N 1
ATOM 814 C CA . GLU A 1 106 ? -14.535 -14.135 -13.541 1.00 49.03 106 GLU A CA 1
ATOM 815 C C . GLU A 1 106 ? -13.298 -14.759 -12.875 1.00 49.03 106 GLU A C 1
ATOM 817 O O . GLU A 1 106 ? -13.361 -15.873 -12.360 1.00 49.03 106 GLU A O 1
ATOM 822 N N . SER A 1 107 ? -12.198 -14.009 -12.767 1.00 50.03 107 SER A N 1
ATOM 823 C CA . SER A 1 107 ? -10.963 -14.455 -12.108 1.00 50.03 107 SER A CA 1
ATOM 824 C C . SER A 1 107 ? -10.990 -14.283 -10.584 1.00 50.03 107 SER A C 1
ATOM 826 O O . SER A 1 107 ? -10.152 -14.860 -9.889 1.00 50.03 107 SER A O 1
ATOM 828 N N . TRP A 1 108 ? -11.911 -13.469 -10.059 1.00 41.62 108 TRP A N 1
ATOM 829 C CA . TRP A 1 108 ? -12.117 -13.262 -8.623 1.00 41.62 108 TRP A CA 1
ATOM 830 C C . TRP A 1 108 ? -12.994 -14.370 -8.026 1.00 41.62 108 TRP A C 1
ATOM 832 O O . TRP A 1 108 ? -12.612 -14.985 -7.031 1.00 41.62 108 TRP A O 1
ATOM 842 N N . ALA A 1 109 ? -14.126 -14.682 -8.667 1.00 43.50 109 ALA A N 1
ATOM 843 C CA . ALA A 1 109 ? -15.036 -15.741 -8.222 1.00 43.50 109 ALA A CA 1
ATOM 844 C C . ALA A 1 109 ? -14.439 -17.152 -8.406 1.00 43.50 109 ALA A C 1
ATOM 846 O O . ALA A 1 109 ? -14.618 -18.016 -7.550 1.00 43.50 109 ALA A O 1
ATOM 847 N N . ALA A 1 110 ? -13.646 -17.373 -9.462 1.00 37.72 110 ALA A N 1
ATOM 848 C CA . ALA A 1 110 ? -12.979 -18.654 -9.723 1.00 37.72 110 ALA A CA 1
ATOM 849 C C . ALA A 1 110 ? -11.825 -18.992 -8.750 1.00 37.72 110 ALA A C 1
ATOM 851 O O . ALA A 1 110 ? -11.203 -20.046 -8.875 1.00 37.72 110 ALA A O 1
ATOM 852 N N . LYS A 1 111 ? -11.502 -18.124 -7.779 1.00 45.75 111 LYS A N 1
ATOM 853 C CA . LYS A 1 111 ? -10.466 -18.399 -6.764 1.00 45.75 111 LYS A CA 1
ATOM 854 C C . LYS A 1 111 ? -11.002 -19.032 -5.485 1.00 45.75 111 LYS A C 1
ATOM 856 O O . LYS A 1 111 ? -10.232 -19.701 -4.795 1.00 45.75 111 LYS A O 1
ATOM 861 N N . GLU A 1 112 ? -12.303 -18.927 -5.202 1.00 38.81 112 GLU A N 1
ATOM 862 C CA . GLU A 1 112 ? -12.910 -19.711 -4.115 1.00 38.81 112 GLU A CA 1
ATOM 863 C C . GLU A 1 112 ? -12.859 -21.222 -4.416 1.00 38.81 112 GLU A C 1
ATOM 865 O O . GLU A 1 112 ? -12.675 -22.032 -3.507 1.00 38.81 112 GLU A O 1
ATOM 870 N N . SER A 1 113 ? -12.891 -21.614 -5.695 1.00 33.91 113 SER A N 1
ATOM 871 C CA . SER A 1 113 ? -12.782 -23.010 -6.137 1.00 33.91 113 SER A CA 1
ATOM 872 C C . SER A 1 113 ? -11.363 -23.592 -6.042 1.00 33.91 113 SER A C 1
ATOM 874 O O . SER A 1 113 ? -11.228 -24.784 -5.770 1.00 33.91 113 SER A O 1
ATOM 876 N N . TRP A 1 114 ? -10.296 -22.789 -6.164 1.00 31.09 114 TRP A N 1
ATOM 877 C CA . TRP A 1 114 ? -8.919 -23.270 -5.935 1.00 31.09 114 TRP A CA 1
ATOM 878 C C . TRP A 1 114 ? -8.674 -23.613 -4.457 1.00 31.09 114 TRP A C 1
ATOM 880 O O . TRP A 1 114 ? -8.058 -24.631 -4.142 1.00 31.09 114 TRP A O 1
ATOM 890 N N . ALA A 1 115 ? -9.200 -22.796 -3.537 1.00 33.19 115 ALA A N 1
ATOM 891 C CA . ALA A 1 115 ? -9.110 -23.050 -2.098 1.00 33.19 115 ALA A CA 1
ATOM 892 C C . ALA A 1 115 ? -9.927 -24.282 -1.658 1.00 33.19 115 ALA A C 1
ATOM 894 O O . ALA A 1 115 ? -9.548 -24.954 -0.700 1.00 33.19 115 ALA A O 1
ATOM 895 N N . ALA A 1 116 ? -11.007 -24.611 -2.372 1.00 34.88 116 ALA A N 1
ATOM 896 C CA . ALA A 1 116 ? -11.802 -25.816 -2.136 1.00 34.88 116 ALA A CA 1
ATOM 897 C C . ALA A 1 116 ? -11.198 -27.091 -2.770 1.00 34.88 116 ALA A C 1
ATOM 899 O O . ALA A 1 116 ? -11.465 -28.194 -2.298 1.00 34.88 116 ALA A O 1
ATOM 900 N N . GLY A 1 117 ? -10.369 -26.962 -3.814 1.00 30.52 117 GLY A N 1
ATOM 901 C CA . GLY A 1 117 ? -9.836 -28.089 -4.593 1.00 30.52 117 GLY A CA 1
ATOM 902 C C . GLY A 1 117 ? -8.560 -28.750 -4.052 1.00 30.52 117 GLY A C 1
ATOM 903 O O . GLY A 1 117 ? -8.207 -29.839 -4.497 1.00 30.52 117 GLY A O 1
ATOM 904 N N . ALA A 1 118 ? -7.869 -28.152 -3.076 1.00 31.78 118 ALA A N 1
ATOM 905 C CA . ALA A 1 118 ? -6.630 -28.711 -2.511 1.00 31.78 118 ALA A CA 1
ATOM 906 C C . ALA A 1 118 ? -6.851 -29.856 -1.491 1.00 31.78 118 ALA A C 1
ATOM 908 O O . ALA A 1 118 ? -5.897 -30.349 -0.890 1.00 31.78 118 ALA A O 1
ATOM 909 N N . GLY A 1 119 ? -8.097 -30.303 -1.304 1.00 32.56 119 GLY A N 1
ATOM 910 C CA . GLY A 1 119 ? -8.470 -31.402 -0.412 1.00 32.56 119 GLY A CA 1
ATOM 911 C C . GLY A 1 119 ? -9.460 -32.361 -1.066 1.00 32.56 119 GLY A C 1
ATOM 912 O O . GLY A 1 119 ? -10.605 -32.439 -0.640 1.00 32.56 119 GLY A O 1
ATOM 913 N N . GLY A 1 120 ? -9.040 -33.084 -2.104 1.00 27.53 120 GLY A N 1
ATOM 914 C CA . GLY A 1 120 ? -9.910 -34.064 -2.756 1.00 27.53 120 GLY A CA 1
ATOM 915 C C . GLY A 1 120 ? -9.219 -34.859 -3.853 1.00 27.53 120 GLY A C 1
ATOM 916 O O . GLY A 1 120 ? -9.483 -34.656 -5.031 1.00 27.53 120 GLY A O 1
ATOM 917 N N . ALA A 1 121 ? -8.336 -35.781 -3.474 1.00 29.47 121 ALA A N 1
ATOM 918 C CA . ALA A 1 121 ? -7.965 -36.872 -4.364 1.00 29.47 121 ALA A CA 1
ATOM 919 C C . ALA A 1 121 ? -9.112 -37.897 -4.405 1.00 29.47 121 ALA A C 1
ATOM 921 O O . ALA A 1 121 ? -9.504 -38.408 -3.357 1.00 29.47 121 ALA A O 1
ATOM 922 N N . GLY A 1 122 ? -9.594 -38.233 -5.606 1.00 26.81 122 GLY A N 1
ATOM 923 C CA . GLY A 1 122 ? -10.331 -39.475 -5.855 1.00 26.81 122 GLY A CA 1
ATOM 924 C C . GLY A 1 122 ? -11.571 -39.341 -6.740 1.00 26.81 122 GLY A C 1
ATOM 925 O O . GLY A 1 122 ? -12.614 -38.911 -6.266 1.00 26.81 122 GLY A O 1
ATOM 926 N N . GLY A 1 123 ? -11.484 -39.846 -7.977 1.00 25.44 123 GLY A N 1
ATOM 927 C CA . GLY A 1 123 ? -12.631 -40.511 -8.612 1.00 25.44 123 GLY A CA 1
ATOM 928 C C . GLY A 1 123 ? -13.031 -40.085 -10.029 1.00 25.44 123 GLY A C 1
ATOM 929 O O . GLY A 1 123 ? -13.744 -39.111 -10.208 1.00 25.44 123 GLY A O 1
ATOM 930 N N . ALA A 1 124 ? -12.680 -40.958 -10.979 1.00 27.56 124 ALA A N 1
ATOM 931 C CA . ALA A 1 124 ? -13.482 -41.407 -12.128 1.00 27.56 124 ALA A CA 1
ATOM 932 C C . ALA A 1 124 ? -13.771 -40.469 -13.328 1.00 27.56 124 ALA A C 1
ATOM 934 O O . ALA A 1 124 ? -14.670 -39.638 -13.330 1.00 27.56 124 ALA A O 1
ATOM 935 N N . SER A 1 125 ? -13.034 -40.757 -14.409 1.00 28.73 125 SER A N 1
ATOM 936 C CA . SER A 1 125 ? -13.490 -41.037 -15.786 1.00 28.73 125 SER A CA 1
ATOM 937 C C . SER A 1 125 ? -14.950 -40.763 -16.195 1.00 28.73 125 SER A C 1
ATOM 939 O O . SER A 1 125 ? -15.877 -41.350 -15.640 1.00 28.73 125 SER A O 1
ATOM 941 N N . GLY A 1 126 ? -15.110 -40.079 -17.333 1.00 26.89 126 GLY A N 1
ATOM 942 C CA . GLY A 1 126 ? -16.312 -40.120 -18.172 1.00 26.89 126 GLY A CA 1
ATOM 943 C C . GLY A 1 126 ? -16.077 -39.444 -19.527 1.00 26.89 126 GLY A C 1
ATOM 944 O O . GLY A 1 126 ? -15.897 -38.236 -19.592 1.00 26.89 126 GLY A O 1
ATOM 945 N N . VAL A 1 127 ? -16.035 -40.243 -20.594 1.00 28.59 127 VAL A N 1
ATOM 946 C CA . VAL A 1 127 ? -15.867 -39.853 -22.005 1.00 28.59 127 VAL A CA 1
ATOM 947 C C . VAL A 1 127 ? -17.233 -39.640 -22.667 1.00 28.59 127 VAL A C 1
ATOM 949 O O . VAL A 1 127 ? -18.141 -40.433 -22.434 1.00 28.59 127 VAL A O 1
ATOM 952 N N . SER A 1 128 ? -17.351 -38.618 -23.523 1.00 30.23 128 SER A N 1
ATOM 953 C CA . SER A 1 128 ? -18.144 -38.510 -24.780 1.00 30.23 128 SER A CA 1
ATOM 954 C C . SER A 1 128 ? -18.295 -37.009 -25.100 1.00 30.23 128 SER A C 1
ATOM 956 O O . SER A 1 128 ? -18.447 -36.221 -24.179 1.00 30.23 128 SER A O 1
ATOM 958 N N . GLY A 1 129 ? -18.198 -36.471 -26.317 1.00 25.33 129 GLY A N 1
ATOM 959 C CA . GLY A 1 129 ? -18.244 -37.008 -27.677 1.00 25.33 129 GLY A CA 1
ATOM 960 C C . GLY A 1 129 ? -19.201 -36.129 -28.509 1.00 25.33 129 GLY A C 1
ATOM 961 O O . GLY A 1 129 ? -20.284 -35.838 -28.014 1.00 25.33 129 GLY A O 1
ATOM 962 N N . ALA A 1 130 ? -18.801 -35.787 -29.746 1.00 27.81 130 ALA A N 1
ATOM 963 C CA . ALA A 1 130 ? -19.560 -35.149 -30.850 1.00 27.81 130 ALA A CA 1
ATOM 964 C C . ALA A 1 130 ? -19.700 -33.602 -30.819 1.00 27.81 130 ALA A C 1
ATOM 966 O O . ALA A 1 130 ? -20.164 -33.035 -29.837 1.00 27.81 130 ALA A O 1
ATOM 967 N N . ASP A 1 131 ? -19.087 -32.869 -31.768 1.00 27.48 131 ASP A N 1
ATOM 968 C CA . ASP A 1 131 ? -19.542 -32.506 -33.146 1.00 27.48 131 ASP A CA 1
ATOM 969 C C . ASP A 1 131 ? -20.447 -31.253 -33.109 1.00 27.48 131 ASP A C 1
ATOM 971 O O . ASP A 1 131 ? -21.302 -31.150 -32.243 1.00 27.48 131 ASP A O 1
ATOM 975 N N . GLY A 1 132 ? -20.383 -30.225 -33.959 1.00 26.20 132 GLY A N 1
ATOM 976 C CA . GLY A 1 132 ? -19.681 -29.922 -35.204 1.00 26.20 132 GLY A CA 1
ATOM 977 C C . GLY A 1 132 ? -20.278 -28.619 -35.799 1.00 26.20 132 GLY A C 1
ATOM 978 O O . GLY A 1 132 ? -21.213 -28.061 -35.230 1.00 26.20 132 GLY A O 1
ATOM 979 N N . ALA A 1 133 ? -19.759 -28.200 -36.963 1.00 28.81 133 ALA A N 1
ATOM 980 C CA . 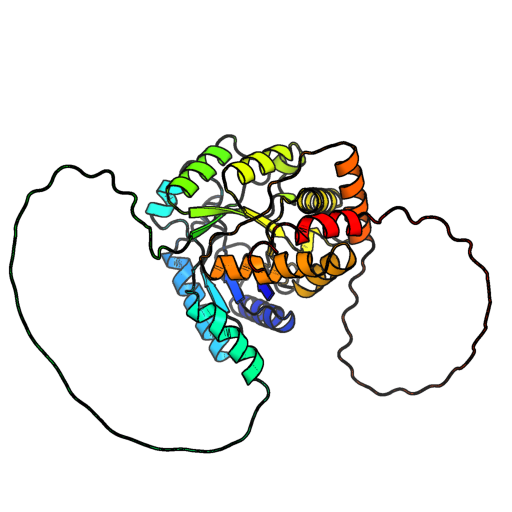ALA A 1 133 ? -20.250 -27.154 -37.890 1.00 28.81 133 ALA A CA 1
ATOM 981 C C . ALA A 1 133 ? -20.100 -25.673 -37.451 1.00 28.81 133 ALA A C 1
ATOM 983 O O . ALA A 1 133 ? -20.687 -25.230 -36.475 1.00 28.81 133 ALA A O 1
ATOM 984 N N . SER A 1 134 ? -19.218 -24.854 -38.045 1.00 27.47 134 SER A N 1
ATOM 985 C CA . SER A 1 134 ? -19.127 -24.343 -39.435 1.00 27.47 134 SER A CA 1
ATOM 986 C C . SER A 1 134 ? -20.244 -23.363 -39.821 1.00 27.47 134 SER A C 1
ATOM 988 O O . SER A 1 134 ? -21.394 -23.762 -39.971 1.00 27.47 134 SER A O 1
ATOM 990 N N . GLY A 1 135 ? -19.868 -22.107 -40.072 1.00 28.17 135 GLY A N 1
ATOM 991 C CA . GLY A 1 135 ? -20.729 -21.074 -40.647 1.00 28.17 135 GLY A CA 1
ATOM 992 C C . GLY A 1 135 ? -19.925 -19.809 -40.941 1.00 28.17 135 GLY A C 1
ATOM 993 O O . GLY A 1 135 ? -19.753 -18.961 -40.073 1.00 28.17 135 GLY A O 1
ATOM 994 N N . VAL A 1 136 ? -19.372 -19.752 -42.148 1.00 30.98 136 VAL A N 1
ATOM 995 C CA . VAL A 1 136 ? -18.796 -18.571 -42.805 1.00 30.98 136 VAL A CA 1
ATOM 996 C C . VAL A 1 136 ? -19.905 -17.838 -43.555 1.00 30.98 136 VAL A C 1
ATOM 998 O O . VAL A 1 136 ? -20.749 -18.515 -44.121 1.00 30.98 136 VAL A O 1
ATOM 1001 N N . ASP A 1 137 ? -19.865 -16.503 -43.535 1.00 31.20 137 ASP A N 1
ATOM 1002 C CA . ASP A 1 137 ? -20.342 -15.520 -44.533 1.00 31.20 137 ASP A CA 1
ATOM 1003 C C . ASP A 1 137 ? -20.074 -14.131 -43.894 1.00 31.20 137 ASP A C 1
ATOM 1005 O O . ASP A 1 137 ? -20.320 -13.951 -42.706 1.00 31.20 137 ASP A O 1
ATOM 1009 N N . GLY A 1 138 ? -19.510 -13.085 -44.499 1.00 27.06 138 GLY A N 1
ATOM 1010 C CA . GLY A 1 138 ? -19.221 -12.774 -45.891 1.00 27.06 138 GLY A CA 1
ATOM 1011 C C . GLY A 1 138 ? -19.720 -11.349 -46.199 1.00 27.06 138 GLY A C 1
ATOM 1012 O O . GLY A 1 138 ? -20.917 -11.185 -46.381 1.00 27.06 138 GLY A O 1
ATOM 1013 N N . ALA A 1 139 ? -18.792 -10.375 -46.315 1.00 27.61 139 ALA A N 1
ATOM 1014 C CA . ALA A 1 139 ? -18.923 -9.071 -47.020 1.00 27.61 139 ALA A CA 1
ATOM 1015 C C . ALA A 1 139 ? -19.947 -8.038 -46.454 1.00 27.61 139 ALA A C 1
ATOM 1017 O O . ALA A 1 139 ? -20.872 -8.402 -45.751 1.00 27.61 139 ALA A O 1
ATOM 1018 N N . SER A 1 140 ? -19.957 -6.721 -46.709 1.00 27.38 140 SER A N 1
ATOM 1019 C CA . SER A 1 140 ? -19.068 -5.668 -47.247 1.00 27.38 140 SER A CA 1
ATOM 1020 C C . SER A 1 140 ? -19.887 -4.348 -47.265 1.00 27.38 140 SER A C 1
ATOM 1022 O O . SER A 1 140 ? -21.105 -4.430 -47.402 1.00 27.38 140 SER A O 1
ATOM 1024 N N . GLY A 1 141 ? -19.246 -3.167 -47.255 1.00 26.84 141 GLY A N 1
ATOM 1025 C CA . GLY A 1 141 ? -19.845 -1.861 -47.642 1.00 26.84 141 GLY A CA 1
ATOM 1026 C C . GLY A 1 141 ? -20.093 -0.901 -46.462 1.00 26.84 141 GLY A C 1
ATOM 1027 O O . GLY A 1 141 ? -20.894 -1.214 -45.594 1.00 26.84 141 GLY A O 1
ATOM 1028 N N . ALA A 1 142 ? -19.305 0.159 -46.244 1.00 27.16 142 ALA A N 1
ATOM 1029 C CA . ALA A 1 142 ? -19.149 1.424 -46.990 1.00 27.16 142 ALA A CA 1
ATOM 1030 C C . ALA A 1 142 ? -20.190 2.509 -46.616 1.00 27.16 142 ALA A C 1
ATOM 1032 O O . ALA A 1 142 ? -21.363 2.398 -46.949 1.00 27.16 142 ALA A O 1
ATOM 1033 N N . ASP A 1 143 ? -19.668 3.538 -45.935 1.00 27.31 143 ASP A N 1
ATOM 1034 C CA . ASP A 1 143 ? -19.959 4.982 -45.946 1.00 27.31 143 ASP A CA 1
ATOM 1035 C C . ASP A 1 143 ? -21.391 5.543 -45.846 1.00 27.31 143 ASP A C 1
ATOM 1037 O O . ASP A 1 143 ? -22.277 5.272 -46.650 1.00 27.31 143 ASP A O 1
ATOM 1041 N N . GLY A 1 144 ? -21.556 6.502 -44.924 1.00 26.59 144 GLY A N 1
ATOM 1042 C CA . GLY A 1 144 ? -22.709 7.404 -44.887 1.00 26.59 144 GLY A CA 1
ATOM 1043 C C . GLY A 1 144 ? -22.715 8.333 -43.673 1.00 26.59 144 GLY A C 1
ATOM 1044 O O . GLY A 1 144 ? -23.078 7.931 -42.573 1.00 26.59 144 GLY A O 1
ATOM 1045 N N . ALA A 1 145 ? -22.307 9.583 -43.881 1.00 28.41 145 ALA A N 1
ATOM 1046 C CA . ALA A 1 145 ? -22.279 10.655 -42.892 1.00 28.41 145 ALA A CA 1
ATOM 1047 C C . ALA A 1 145 ? -23.680 11.199 -42.534 1.00 28.41 145 ALA A C 1
ATOM 1049 O O . ALA A 1 145 ? -24.572 11.227 -43.378 1.00 28.41 145 ALA A O 1
ATOM 1050 N N . GLY A 1 146 ? -23.816 11.757 -41.322 1.00 24.92 146 GLY A N 1
ATOM 1051 C CA . GLY A 1 146 ? -24.856 12.740 -40.978 1.00 24.92 146 GLY A CA 1
ATOM 1052 C C . GLY A 1 146 ? -25.603 12.461 -39.671 1.00 24.92 146 GLY A C 1
ATOM 1053 O O . GLY A 1 146 ? -26.336 11.485 -39.570 1.00 24.92 146 GLY A O 1
ATOM 1054 N N . GLY A 1 147 ? -25.480 13.357 -38.685 1.00 26.08 147 GLY A N 1
ATOM 1055 C CA . GLY A 1 147 ? -26.339 13.333 -37.496 1.00 26.08 147 GLY A CA 1
ATOM 1056 C C . GLY A 1 147 ? -25.834 14.188 -36.339 1.00 26.08 147 GLY A C 1
ATOM 1057 O O . GLY A 1 147 ? -25.174 13.688 -35.435 1.00 26.08 147 GLY A O 1
ATOM 1058 N N . ALA A 1 148 ? -26.155 15.481 -36.360 1.00 28.53 148 ALA A N 1
ATOM 1059 C CA . ALA A 1 148 ? -26.045 16.355 -35.200 1.00 28.53 148 ALA A CA 1
ATOM 1060 C C . ALA A 1 148 ? -27.154 16.054 -34.173 1.00 28.53 148 ALA A C 1
ATOM 1062 O O . ALA A 1 148 ? -28.287 15.772 -34.555 1.00 28.53 148 ALA A O 1
ATOM 1063 N N . GLY A 1 149 ? -26.841 16.240 -32.887 1.00 25.94 149 GLY A N 1
ATOM 1064 C CA . GLY A 1 149 ? -27.824 16.471 -31.825 1.00 25.94 149 GLY A CA 1
ATOM 1065 C C . GLY A 1 149 ? -28.235 15.237 -31.023 1.00 25.94 149 GLY A C 1
ATOM 1066 O O . GLY A 1 149 ? -28.952 14.368 -31.502 1.00 25.94 149 GLY A O 1
ATOM 1067 N N . GLY A 1 150 ? -27.849 15.212 -29.747 1.00 25.48 150 GLY A N 1
ATOM 1068 C CA . GLY A 1 150 ? -28.376 14.245 -28.790 1.00 25.48 150 GLY A CA 1
ATOM 1069 C C . GLY A 1 150 ? -27.564 14.193 -27.508 1.00 25.48 150 GLY A C 1
ATOM 1070 O O . GLY A 1 150 ? -26.697 13.339 -27.359 1.00 25.48 150 GLY A O 1
ATOM 1071 N N . ALA A 1 151 ? -27.864 15.091 -26.569 1.00 38.56 151 ALA A N 1
ATOM 1072 C CA . ALA A 1 151 ? -27.523 14.902 -25.166 1.00 38.56 151 ALA A CA 1
ATOM 1073 C C . ALA A 1 151 ? -28.215 13.618 -24.674 1.00 38.56 151 ALA A C 1
ATOM 1075 O O . ALA A 1 151 ? -29.391 13.622 -24.318 1.00 38.56 151 ALA A O 1
ATOM 1076 N N . GLY A 1 152 ? -27.497 12.502 -24.735 1.00 26.73 152 GLY A N 1
ATOM 1077 C CA . GLY A 1 152 ? -27.946 11.195 -24.286 1.00 26.73 152 GLY A CA 1
ATOM 1078 C C . GLY A 1 152 ? -26.938 10.662 -23.288 1.00 26.73 152 GLY A C 1
ATOM 1079 O O . GLY A 1 152 ? -25.805 10.364 -23.654 1.00 26.73 152 GLY A O 1
ATOM 1080 N N . GLY A 1 153 ? -27.346 10.564 -22.021 1.00 37.75 153 GLY A N 1
ATOM 1081 C CA . GLY A 1 153 ? -26.574 9.879 -20.993 1.00 37.75 153 GLY A CA 1
ATOM 1082 C C . GLY A 1 153 ? -26.230 8.472 -21.467 1.00 37.75 153 GLY A C 1
ATOM 1083 O O . GLY A 1 153 ? -27.106 7.608 -21.561 1.00 37.75 153 GLY A O 1
ATOM 1084 N N . SER A 1 154 ? -24.953 8.256 -21.779 1.00 32.19 154 SER A N 1
ATOM 1085 C CA . SER A 1 154 ? -24.428 6.927 -22.049 1.00 32.19 154 SER A CA 1
ATOM 1086 C C . SER A 1 154 ? -24.542 6.127 -20.757 1.00 32.19 154 SER A C 1
ATOM 1088 O O . SER A 1 154 ? -23.850 6.389 -19.772 1.00 32.19 154 SER A O 1
ATOM 1090 N N . LYS A 1 155 ? -25.472 5.169 -20.731 1.00 39.59 155 LYS A N 1
ATOM 1091 C CA . LYS A 1 155 ? -25.479 4.098 -19.735 1.00 39.59 155 LYS A CA 1
ATOM 1092 C C . LYS A 1 155 ? -24.189 3.304 -19.939 1.00 39.59 155 LYS A C 1
ATOM 1094 O O . LYS A 1 155 ? -24.154 2.403 -20.773 1.00 39.59 155 LYS A O 1
ATOM 1099 N N . ASN A 1 156 ? -23.143 3.671 -19.201 1.00 37.03 156 ASN A N 1
ATOM 1100 C CA . ASN A 1 156 ? -21.815 3.081 -19.305 1.00 37.03 156 ASN A CA 1
ATOM 1101 C C . ASN A 1 156 ? -21.861 1.623 -18.810 1.00 37.03 156 ASN A C 1
ATOM 1103 O O . ASN A 1 156 ? -21.728 1.335 -17.622 1.00 37.03 156 ASN A O 1
ATOM 1107 N N . ARG A 1 157 ? -22.131 0.680 -19.717 1.00 43.84 157 ARG A N 1
ATOM 1108 C CA . ARG A 1 157 ? -21.904 -0.747 -19.479 1.00 43.84 157 ARG A CA 1
ATOM 1109 C C . ARG A 1 157 ? -20.404 -1.016 -19.643 1.00 43.84 157 ARG A C 1
ATOM 1111 O O . ARG A 1 157 ? -19.923 -1.043 -20.766 1.00 43.84 157 ARG A O 1
ATOM 1118 N N . GLY A 1 158 ? -19.706 -1.302 -18.543 1.00 56.34 158 GLY A N 1
ATOM 1119 C CA . GLY A 1 158 ? -18.606 -2.278 -18.556 1.00 56.34 158 GLY A CA 1
ATOM 1120 C C . GLY A 1 158 ? -17.159 -1.793 -18.417 1.00 56.34 158 GLY A C 1
ATOM 1121 O O . GLY A 1 158 ? -16.274 -2.647 -18.411 1.00 56.34 158 GLY A O 1
ATOM 1122 N N . GLU A 1 159 ? -16.869 -0.499 -18.269 1.00 70.00 159 GLU A N 1
ATOM 1123 C CA . GLU A 1 159 ? -15.487 -0.070 -17.998 1.00 70.00 159 GLU A CA 1
ATOM 1124 C C . GLU A 1 159 ? -15.110 -0.315 -16.531 1.00 70.00 159 GLU A C 1
ATOM 1126 O O . GLU A 1 159 ? -15.775 0.155 -15.606 1.00 70.00 159 GLU A O 1
ATOM 1131 N N . LYS A 1 160 ? -14.044 -1.092 -16.314 1.00 86.69 160 LYS A N 1
ATOM 1132 C CA . LYS A 1 160 ? -13.515 -1.386 -14.977 1.00 86.69 160 LYS A CA 1
ATOM 1133 C C . LYS A 1 160 ? -12.773 -0.175 -14.418 1.00 86.69 160 LYS A C 1
ATOM 1135 O O . LYS A 1 160 ? -12.031 0.492 -15.138 1.00 86.69 160 LYS A O 1
ATOM 1140 N N . GLN A 1 161 ? -12.901 0.051 -13.115 1.00 93.50 161 GLN A N 1
ATOM 1141 C CA . GLN A 1 161 ? -12.168 1.096 -12.409 1.00 93.50 161 GLN A CA 1
ATOM 1142 C C . GLN A 1 161 ? -10.665 0.790 -12.417 1.00 93.50 161 GLN A C 1
ATOM 1144 O O . GLN A 1 161 ? -10.243 -0.298 -12.020 1.00 93.50 161 GLN A O 1
ATOM 1149 N N . ARG A 1 162 ? -9.853 1.771 -12.825 1.00 95.88 162 ARG A N 1
ATOM 1150 C CA . ARG A 1 162 ? -8.389 1.711 -12.713 1.00 95.88 162 ARG A CA 1
ATOM 1151 C C . ARG A 1 162 ? -7.937 2.296 -11.382 1.00 95.88 162 ARG A C 1
ATOM 1153 O O . ARG A 1 162 ? -8.553 3.246 -10.895 1.00 95.88 162 ARG A O 1
ATOM 1160 N N . TYR A 1 163 ? -6.853 1.753 -10.836 1.00 98.12 163 TYR A N 1
ATOM 1161 C CA . TYR A 1 163 ? -6.284 2.145 -9.549 1.00 98.12 163 TYR A CA 1
ATOM 1162 C C . TYR A 1 163 ? -4.790 2.431 -9.677 1.00 98.12 163 TYR A C 1
ATOM 1164 O O . TYR A 1 163 ? -4.077 1.660 -10.316 1.00 98.12 163 TYR A O 1
ATOM 1172 N N . LEU A 1 164 ? -4.326 3.515 -9.058 1.00 98.25 164 LEU A N 1
ATOM 1173 C CA . LEU A 1 164 ? -2.918 3.920 -9.022 1.00 98.25 164 LEU A CA 1
ATOM 1174 C C . LEU A 1 164 ? -2.480 4.069 -7.565 1.00 98.25 164 LEU A C 1
ATOM 1176 O O . LEU A 1 164 ? -3.141 4.784 -6.817 1.00 98.25 164 LEU A O 1
ATOM 1180 N N . LEU A 1 165 ? -1.385 3.428 -7.162 1.00 98.75 165 LEU A N 1
ATOM 1181 C CA . LEU A 1 165 ? -0.787 3.662 -5.849 1.00 98.75 165 LEU A CA 1
ATOM 1182 C C . LEU A 1 165 ? 0.092 4.910 -5.927 1.00 98.75 165 LEU A C 1
ATOM 1184 O O . LEU A 1 165 ? 1.055 4.938 -6.686 1.00 98.75 165 LEU A O 1
ATOM 1188 N N . LEU A 1 166 ? -0.282 5.940 -5.176 1.00 98.44 166 LEU A N 1
ATOM 1189 C CA . LEU A 1 166 ? 0.309 7.268 -5.208 1.00 98.44 166 LEU A CA 1
ATOM 1190 C C . LEU A 1 166 ? 1.011 7.554 -3.874 1.00 98.44 166 LEU A C 1
ATOM 1192 O O . LEU A 1 166 ? 0.363 7.633 -2.828 1.00 98.44 166 LEU A O 1
ATOM 1196 N N . GLU A 1 167 ? 2.324 7.731 -3.913 1.00 97.56 167 GLU A N 1
ATOM 1197 C CA . GLU A 1 167 ? 3.164 8.016 -2.752 1.00 97.56 167 GLU A CA 1
ATOM 1198 C C . GLU A 1 167 ? 3.457 9.518 -2.644 1.00 97.56 167 GLU A C 1
ATOM 1200 O O . GLU A 1 167 ? 3.895 10.159 -3.599 1.00 97.56 167 GLU A O 1
ATOM 1205 N N . MET A 1 168 ? 3.246 10.100 -1.464 1.00 96.62 168 MET A N 1
ATOM 1206 C CA . MET A 1 168 ? 3.618 11.495 -1.206 1.00 96.62 168 MET A CA 1
ATOM 1207 C C . MET A 1 168 ? 5.114 11.610 -0.873 1.00 96.62 168 MET A C 1
ATOM 1209 O O . MET A 1 168 ? 5.644 10.740 -0.182 1.00 96.62 168 MET A O 1
ATOM 1213 N N . PRO A 1 169 ? 5.800 12.708 -1.251 1.00 93.31 169 PRO A N 1
ATOM 1214 C CA . PRO A 1 169 ? 7.133 13.015 -0.733 1.00 93.31 169 PRO A CA 1
ATOM 1215 C C . PRO A 1 169 ? 7.184 12.923 0.797 1.00 93.31 169 PRO A C 1
ATOM 1217 O O . PRO A 1 169 ? 6.343 13.492 1.477 1.00 93.31 169 PRO A O 1
ATOM 1220 N N . TYR A 1 170 ? 8.183 12.244 1.362 1.00 87.88 170 TYR A N 1
ATOM 1221 C CA . TYR A 1 170 ? 8.200 11.875 2.787 1.00 87.88 170 TYR A CA 1
ATOM 1222 C C . TYR A 1 170 ? 7.951 13.039 3.780 1.00 87.88 170 TYR A C 1
ATOM 1224 O O . TYR A 1 170 ? 7.236 12.875 4.772 1.00 87.88 170 TYR A O 1
ATOM 1232 N N . MET A 1 171 ? 8.520 14.222 3.514 1.00 91.88 171 MET A N 1
ATOM 1233 C CA . MET A 1 171 ? 8.530 15.357 4.454 1.00 91.88 171 MET A CA 1
ATOM 1234 C C . MET A 1 171 ? 7.260 16.223 4.434 1.00 91.88 171 MET A C 1
ATOM 1236 O O . MET A 1 171 ? 7.016 16.979 5.380 1.00 91.88 171 MET A O 1
ATOM 1240 N N . GLU A 1 172 ? 6.463 16.158 3.368 1.00 93.38 172 GLU A N 1
ATOM 1241 C CA . GLU A 1 172 ? 5.344 17.077 3.159 1.00 93.38 172 GLU A CA 1
ATOM 1242 C C . GLU A 1 172 ? 4.237 16.476 2.290 1.00 93.38 172 GLU A C 1
ATOM 1244 O O . GLU A 1 172 ? 4.412 15.462 1.620 1.00 93.38 172 GLU A O 1
ATOM 1249 N N . VAL A 1 173 ? 3.079 17.130 2.294 1.00 97.06 173 VAL A N 1
ATOM 1250 C CA . VAL A 1 173 ? 2.028 16.885 1.306 1.00 97.06 173 VAL A CA 1
ATOM 1251 C C . VAL A 1 173 ? 2.101 18.040 0.315 1.00 97.06 173 VAL A C 1
ATOM 1253 O O . VAL A 1 173 ? 1.878 19.183 0.724 1.00 97.06 173 VAL A O 1
ATOM 1256 N N . PRO A 1 174 ? 2.438 17.792 -0.959 1.00 95.75 174 PRO A N 1
ATOM 1257 C CA . PRO A 1 174 ? 2.595 18.871 -1.916 1.00 95.75 174 PRO A CA 1
ATOM 1258 C C . PRO A 1 174 ? 1.290 19.660 -2.098 1.00 95.75 174 PRO A C 1
ATOM 1260 O O . PRO A 1 174 ? 0.226 19.045 -2.198 1.00 95.75 174 PRO A O 1
ATOM 1263 N N . PRO A 1 175 ? 1.334 20.998 -2.239 1.00 95.38 175 PRO A N 1
ATOM 1264 C CA . PRO A 1 175 ? 0.131 21.809 -2.457 1.00 95.38 175 PRO A CA 1
ATOM 1265 C C . PRO A 1 175 ? -0.678 21.413 -3.703 1.00 95.38 175 PRO A C 1
ATOM 1267 O O . PRO A 1 175 ? -1.882 21.641 -3.763 1.00 95.38 175 PRO A O 1
ATOM 1270 N N . TYR A 1 176 ? -0.028 20.797 -4.696 1.00 95.62 176 TYR A N 1
ATOM 1271 C CA . TYR A 1 176 ? -0.663 20.294 -5.917 1.00 95.62 176 TYR A CA 1
ATOM 1272 C C . TYR A 1 176 ? -1.285 18.893 -5.769 1.00 95.62 176 TYR A C 1
ATOM 1274 O O . TYR A 1 176 ? -1.893 18.404 -6.718 1.00 95.62 176 TYR A O 1
ATOM 1282 N N . ALA A 1 177 ? -1.163 18.227 -4.614 1.00 97.44 177 ALA A N 1
ATOM 1283 C CA . ALA A 1 177 ? -1.631 16.850 -4.429 1.00 97.44 177 ALA A CA 1
ATOM 1284 C C . ALA A 1 177 ? -3.137 16.691 -4.701 1.00 97.44 177 ALA A C 1
ATOM 1286 O O . ALA A 1 177 ? -3.548 15.744 -5.369 1.00 97.44 177 ALA A O 1
ATOM 1287 N N . ALA A 1 178 ? -3.962 17.638 -4.242 1.00 96.62 178 ALA A N 1
ATOM 1288 C CA . ALA A 1 178 ? -5.404 17.616 -4.498 1.00 96.62 178 ALA A CA 1
ATOM 1289 C C . ALA A 1 178 ? -5.732 17.759 -5.996 1.00 96.62 178 ALA A C 1
ATOM 1291 O O . ALA A 1 178 ? -6.626 17.079 -6.497 1.00 96.62 178 ALA A O 1
ATOM 1292 N N . GLN A 1 179 ? -4.969 18.586 -6.720 1.00 96.75 179 GLN A N 1
ATOM 1293 C CA . GLN A 1 179 ? -5.108 18.744 -8.168 1.00 96.75 179 GLN A CA 1
ATOM 1294 C C . GLN A 1 179 ? -4.730 17.451 -8.904 1.00 96.75 179 GLN A C 1
ATOM 1296 O O . GLN A 1 179 ? -5.485 16.993 -9.755 1.00 96.75 179 GLN A O 1
ATOM 1301 N N . VAL A 1 180 ? -3.631 16.800 -8.507 1.00 97.94 180 VAL A N 1
ATOM 1302 C CA . VAL A 1 180 ? -3.232 15.490 -9.051 1.00 97.94 180 VAL A CA 1
ATOM 1303 C C . VAL A 1 180 ? -4.326 14.440 -8.835 1.00 97.94 180 VAL A C 1
ATOM 1305 O O . VAL A 1 180 ? -4.666 13.705 -9.763 1.00 97.94 180 VAL A O 1
ATOM 1308 N N . VAL A 1 181 ? -4.918 14.380 -7.636 1.00 98.31 181 VAL A N 1
ATOM 1309 C CA . VAL A 1 181 ? -6.038 13.466 -7.356 1.00 98.31 181 VAL A CA 1
ATOM 1310 C C . VAL A 1 181 ? -7.224 13.753 -8.276 1.00 98.31 181 VAL A C 1
ATOM 1312 O O . VAL A 1 181 ? -7.763 12.823 -8.874 1.00 98.31 181 VAL A O 1
ATOM 1315 N N . PHE A 1 182 ? -7.604 15.022 -8.433 1.00 97.31 182 PHE A N 1
ATOM 1316 C CA . PHE A 1 182 ? -8.686 15.423 -9.330 1.00 97.31 182 PHE A CA 1
ATOM 1317 C C . PHE A 1 182 ? -8.413 15.015 -10.788 1.00 97.31 182 PHE A C 1
ATOM 1319 O O . PHE A 1 182 ? -9.269 14.402 -11.429 1.00 97.31 182 PHE A O 1
ATOM 1326 N N . ASP A 1 183 ? -7.212 15.282 -11.301 1.00 97.56 183 ASP A N 1
ATOM 1327 C CA . ASP A 1 183 ? -6.842 14.999 -12.691 1.00 97.56 183 ASP A CA 1
ATOM 1328 C C . ASP A 1 183 ? -6.808 13.499 -13.010 1.00 97.56 183 ASP A C 1
ATOM 1330 O O . ASP A 1 183 ? -7.181 13.094 -14.121 1.00 97.56 183 ASP A O 1
ATOM 1334 N N . LEU A 1 184 ? -6.402 12.673 -12.039 1.00 98.19 184 LEU A N 1
ATOM 1335 C CA . LEU A 1 184 ? -6.495 11.213 -12.115 1.00 98.19 184 LEU A CA 1
ATOM 1336 C C . LEU A 1 184 ? -7.961 10.759 -12.142 1.00 98.19 184 LEU A C 1
ATOM 1338 O O . LEU A 1 184 ? -8.347 9.965 -13.007 1.00 98.19 184 LEU A O 1
ATOM 1342 N N . MET A 1 185 ? -8.795 11.307 -11.254 1.00 96.81 185 MET A N 1
ATOM 1343 C CA . MET A 1 185 ? -10.215 10.959 -11.156 1.00 96.81 185 MET A CA 1
ATOM 1344 C C . MET A 1 185 ? -10.987 11.294 -12.439 1.00 96.81 185 MET A C 1
ATOM 1346 O O . MET A 1 185 ? -11.755 10.458 -12.916 1.00 96.81 185 MET A O 1
ATOM 1350 N N . VAL A 1 186 ? -10.736 12.455 -13.057 1.00 95.75 186 VAL A N 1
ATOM 1351 C CA . VAL A 1 186 ? -11.328 12.844 -14.357 1.00 95.75 186 VAL A CA 1
ATOM 1352 C C . VAL A 1 186 ? -10.966 11.853 -15.472 1.00 95.75 186 VAL A C 1
ATOM 1354 O O . VAL A 1 186 ? -11.757 11.628 -16.385 1.00 95.75 186 VAL A O 1
ATOM 1357 N N . ARG A 1 187 ? -9.802 11.201 -15.380 1.00 95.88 187 ARG A N 1
ATOM 1358 C CA . ARG A 1 187 ? -9.337 10.163 -16.320 1.00 95.88 187 ARG A CA 1
ATOM 1359 C C . ARG A 1 187 ? -9.802 8.750 -15.949 1.00 95.88 187 ARG A C 1
ATOM 1361 O O . ARG A 1 187 ? -9.309 7.766 -16.511 1.00 95.88 187 ARG A O 1
ATOM 1368 N N . GLY A 1 188 ? -10.717 8.617 -14.988 1.00 95.19 188 GLY A N 1
ATOM 1369 C CA . GLY A 1 188 ? -11.209 7.322 -14.518 1.00 95.19 188 GLY A CA 1
ATOM 1370 C C . GLY A 1 188 ? -10.134 6.484 -13.818 1.00 95.19 188 GLY A C 1
ATOM 1371 O O . GLY A 1 188 ? -10.208 5.255 -13.823 1.00 95.19 188 GLY A O 1
ATOM 1372 N N . ILE A 1 189 ? -9.110 7.125 -13.247 1.00 97.44 189 ILE A N 1
ATOM 1373 C CA . ILE A 1 189 ? -8.066 6.484 -12.442 1.00 97.44 189 ILE A CA 1
ATOM 1374 C C . ILE A 1 189 ? -8.265 6.924 -11.001 1.00 97.44 189 ILE A C 1
ATOM 1376 O O . ILE A 1 189 ? -8.204 8.107 -10.686 1.00 97.44 189 ILE A O 1
ATOM 1380 N N . ARG A 1 190 ? -8.496 5.969 -10.106 1.00 97.88 190 ARG A N 1
ATOM 1381 C CA . ARG A 1 190 ? -8.698 6.262 -8.695 1.00 97.88 190 ARG A CA 1
ATOM 1382 C C . ARG A 1 190 ? -7.376 6.123 -7.942 1.00 97.88 190 ARG A C 1
ATOM 1384 O O . ARG A 1 190 ? -6.870 5.001 -7.842 1.00 97.88 190 ARG A O 1
ATOM 1391 N N . PRO A 1 191 ? -6.805 7.219 -7.419 1.00 98.44 191 PRO A N 1
ATOM 1392 C CA . PRO A 1 191 ? -5.571 7.142 -6.657 1.00 98.44 191 PRO A CA 1
ATOM 1393 C C . PRO A 1 191 ? -5.803 6.470 -5.303 1.00 98.44 191 PRO A C 1
ATOM 1395 O O . PRO A 1 191 ? -6.858 6.603 -4.679 1.00 98.44 191 PRO A O 1
ATOM 1398 N N . ILE A 1 192 ? -4.783 5.763 -4.842 1.00 98.88 192 ILE A N 1
ATOM 1399 C CA . ILE A 1 192 ? -4.662 5.191 -3.509 1.00 98.88 192 ILE A CA 1
ATOM 1400 C C . ILE A 1 192 ? -3.451 5.859 -2.871 1.00 98.88 192 ILE A C 1
ATOM 1402 O O . ILE A 1 192 ? -2.337 5.648 -3.331 1.00 98.88 192 ILE A O 1
ATOM 1406 N N . ILE A 1 193 ? -3.651 6.639 -1.815 1.00 98.81 193 ILE A N 1
ATOM 1407 C CA . ILE A 1 193 ? -2.551 7.255 -1.073 1.00 98.81 193 ILE A CA 1
ATOM 1408 C C . ILE A 1 193 ? -1.818 6.164 -0.286 1.00 98.81 193 ILE A C 1
ATOM 1410 O O . ILE A 1 193 ? -2.432 5.491 0.552 1.00 98.81 193 ILE A O 1
ATOM 1414 N N . ALA A 1 194 ? -0.531 5.982 -0.581 1.00 98.56 194 ALA A N 1
ATOM 1415 C CA . ALA A 1 194 ? 0.340 5.024 0.088 1.00 98.56 194 ALA A CA 1
ATOM 1416 C C . ALA A 1 194 ? 0.766 5.539 1.471 1.00 98.56 194 ALA A C 1
ATOM 1418 O O . ALA A 1 194 ? 1.126 6.708 1.618 1.00 98.56 194 ALA A O 1
ATOM 1419 N N . HIS A 1 195 ? 0.659 4.656 2.470 1.00 98.50 195 HIS A N 1
ATOM 1420 C CA . HIS A 1 195 ? 1.147 4.783 3.854 1.00 98.50 195 HIS A CA 1
ATOM 1421 C C . HIS A 1 195 ? 1.200 6.212 4.440 1.00 98.50 195 HIS A C 1
ATOM 1423 O O . HIS A 1 195 ? 2.221 6.624 5.007 1.00 98.50 195 HIS A O 1
ATOM 1429 N N . PRO A 1 196 ? 0.089 6.983 4.412 1.00 98.56 196 PRO A N 1
ATOM 1430 C CA . PRO A 1 196 ? 0.094 8.374 4.859 1.00 98.56 196 PRO A CA 1
ATOM 1431 C C . PRO A 1 196 ? 0.439 8.523 6.346 1.00 98.56 196 PRO A C 1
ATOM 1433 O O . PRO A 1 196 ? 0.821 9.605 6.784 1.00 98.56 196 PRO A O 1
ATOM 1436 N N . GLU A 1 197 ? 0.346 7.453 7.142 1.00 98.50 197 GLU A N 1
ATOM 1437 C CA . GLU A 1 197 ? 0.771 7.445 8.540 1.00 98.50 197 GLU A CA 1
ATOM 1438 C C . GLU A 1 197 ? 2.287 7.609 8.741 1.00 98.50 197 GLU A C 1
ATOM 1440 O O . GLU A 1 197 ? 2.738 7.787 9.874 1.00 98.50 197 GLU A O 1
ATOM 1445 N N . ARG A 1 198 ? 3.078 7.502 7.667 1.00 97.56 198 ARG A N 1
ATOM 1446 C CA . ARG A 1 198 ? 4.538 7.668 7.677 1.00 97.56 198 ARG A CA 1
ATOM 1447 C C . ARG A 1 198 ? 4.996 9.029 7.160 1.00 97.56 198 ARG A C 1
ATOM 1449 O O . ARG A 1 198 ? 6.172 9.348 7.289 1.00 97.56 198 ARG A O 1
ATOM 1456 N N . ASN A 1 199 ? 4.089 9.821 6.598 1.00 97.94 199 ASN A N 1
ATOM 1457 C CA . ASN A 1 199 ? 4.390 11.120 6.010 1.00 97.94 199 ASN A CA 1
ATOM 1458 C C . ASN A 1 199 ? 4.334 12.233 7.069 1.00 97.94 199 ASN A C 1
ATOM 1460 O O . ASN A 1 199 ? 3.356 12.358 7.816 1.00 97.94 199 ASN A O 1
ATOM 1464 N N . GLU A 1 200 ? 5.353 13.091 7.112 1.00 96.81 200 GLU A N 1
ATOM 1465 C CA . GLU A 1 200 ? 5.403 14.176 8.097 1.00 96.81 200 GLU A CA 1
ATOM 1466 C C . GLU A 1 200 ? 4.357 15.272 7.860 1.00 96.81 200 GLU A C 1
ATOM 1468 O O . GLU A 1 200 ? 3.887 15.889 8.819 1.00 96.81 200 GLU A O 1
ATOM 1473 N N . GLY A 1 201 ? 3.987 15.533 6.606 1.00 97.44 201 GLY A N 1
ATOM 1474 C CA . GLY A 1 201 ? 2.956 16.507 6.258 1.00 97.44 201 GLY A CA 1
ATOM 1475 C C . GLY A 1 201 ? 1.591 16.096 6.805 1.00 97.44 201 GLY A C 1
ATOM 1476 O O . GLY A 1 201 ? 0.941 16.883 7.493 1.00 97.44 201 GLY A O 1
ATOM 1477 N N . PHE A 1 202 ? 1.200 14.834 6.610 1.00 97.94 202 PHE A N 1
ATOM 1478 C CA . PHE A 1 202 ? -0.024 14.291 7.204 1.00 97.94 202 PHE A CA 1
ATOM 1479 C C . PHE A 1 202 ? 0.041 14.219 8.734 1.00 97.94 202 PHE A C 1
ATOM 1481 O O . PHE A 1 202 ? -0.973 14.443 9.394 1.00 97.94 202 PHE A O 1
ATOM 1488 N N . ALA A 1 203 ? 1.215 13.967 9.323 1.00 96.50 203 ALA A N 1
ATOM 1489 C CA . ALA A 1 203 ? 1.384 14.016 10.776 1.00 96.50 203 ALA A CA 1
ATOM 1490 C C . ALA A 1 203 ? 1.164 15.428 11.347 1.00 96.50 203 ALA A C 1
ATOM 1492 O O . ALA A 1 203 ? 0.544 15.581 12.402 1.00 96.50 203 ALA A O 1
ATOM 1493 N N . LYS A 1 204 ? 1.645 16.463 10.645 1.00 96.44 204 LYS A N 1
ATOM 1494 C CA . LYS A 1 204 ? 1.473 17.876 11.023 1.00 96.44 204 LYS A CA 1
ATOM 1495 C C . LYS A 1 204 ? 0.037 18.353 10.788 1.00 96.44 204 LYS A C 1
ATOM 1497 O O . LYS A 1 204 ? -0.522 19.039 11.643 1.00 96.44 204 LYS A O 1
ATOM 1502 N N . GLN A 1 205 ? -0.571 17.969 9.665 1.00 96.00 205 GLN A N 1
ATOM 1503 C CA . GLN A 1 205 ? -1.914 18.394 9.269 1.00 96.00 205 GLN A CA 1
ATOM 1504 C C . GLN A 1 205 ? -2.759 17.212 8.746 1.00 96.00 205 GLN A C 1
ATOM 1506 O O . GLN A 1 205 ? -2.948 17.062 7.537 1.00 96.00 205 GLN A O 1
ATOM 1511 N N . PRO A 1 206 ? -3.348 16.400 9.650 1.00 95.69 206 PRO A N 1
ATOM 1512 C CA . PRO A 1 206 ? -4.166 15.236 9.283 1.00 95.69 206 PRO A CA 1
ATOM 1513 C C . PRO A 1 206 ? -5.369 15.542 8.377 1.00 95.69 206 PRO A C 1
ATOM 1515 O O . PRO A 1 206 ? -5.863 14.651 7.691 1.00 95.69 206 PRO A O 1
ATOM 1518 N N . GLU A 1 207 ? -5.840 16.793 8.367 1.00 95.31 207 GLU A N 1
ATOM 1519 C CA . GLU A 1 207 ? -6.953 17.243 7.519 1.00 95.31 207 GLU A CA 1
ATOM 1520 C C . GLU A 1 207 ? -6.638 17.191 6.024 1.00 95.31 207 GLU A C 1
ATOM 1522 O O . GLU A 1 207 ? -7.544 16.952 5.232 1.00 95.31 207 GLU A O 1
ATOM 1527 N N . LEU A 1 208 ? -5.366 17.295 5.631 1.00 97.00 208 LEU A N 1
ATOM 1528 C CA . LEU A 1 208 ? -4.985 17.170 4.223 1.00 97.00 208 LEU A CA 1
ATOM 1529 C C . LEU A 1 208 ? -5.361 15.793 3.668 1.00 97.00 208 LEU A C 1
ATOM 1531 O O . LEU A 1 208 ? -5.814 15.683 2.536 1.00 97.00 208 LEU A O 1
ATOM 1535 N N . LEU A 1 209 ? -5.252 14.729 4.474 1.00 98.25 209 LEU A N 1
ATOM 1536 C CA . LEU A 1 209 ? -5.678 13.401 4.031 1.00 98.25 209 LEU A CA 1
ATOM 1537 C C . LEU A 1 209 ? -7.200 13.336 3.838 1.00 98.25 209 LEU A C 1
ATOM 1539 O O . LEU A 1 209 ? -7.671 12.637 2.943 1.00 98.25 209 LEU A O 1
ATOM 1543 N N . ARG A 1 210 ? -7.973 14.076 4.645 1.00 96.25 210 ARG A N 1
ATOM 1544 C CA . ARG A 1 210 ? -9.430 14.169 4.490 1.00 96.25 210 ARG A CA 1
ATOM 1545 C C . ARG A 1 210 ? -9.785 14.797 3.147 1.00 96.25 210 ARG A C 1
ATOM 1547 O O . ARG A 1 210 ? -10.598 14.226 2.430 1.00 96.25 210 ARG A O 1
ATOM 1554 N N . GLU A 1 211 ? -9.131 15.901 2.796 1.00 95.31 211 GLU A N 1
ATOM 1555 C CA . GLU A 1 211 ? -9.335 16.604 1.523 1.00 95.31 211 GLU A CA 1
ATOM 1556 C C . GLU A 1 211 ? -9.067 15.689 0.317 1.00 95.31 211 GLU A C 1
ATO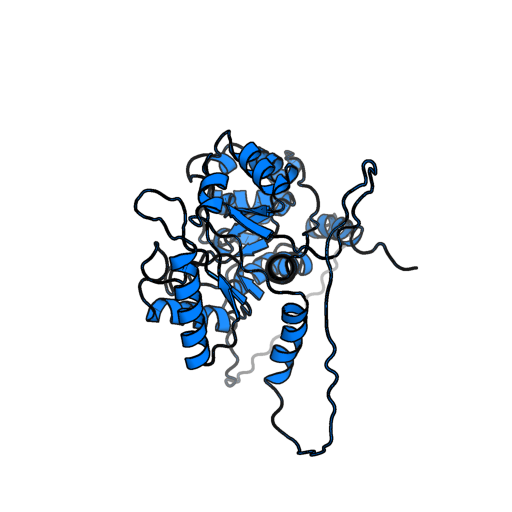M 1558 O O . GLU A 1 211 ? -9.860 15.651 -0.622 1.00 95.31 211 GLU A O 1
ATOM 1563 N N . LEU A 1 212 ? -8.003 14.875 0.361 1.00 98.12 212 LEU A N 1
ATOM 1564 C CA . LEU A 1 212 ? -7.705 13.920 -0.715 1.00 98.12 212 LEU A CA 1
ATOM 1565 C C . LEU A 1 212 ? -8.761 12.809 -0.828 1.00 98.12 212 LEU A C 1
ATOM 1567 O O . LEU A 1 212 ? -9.125 12.415 -1.937 1.00 98.12 212 LEU A O 1
ATOM 1571 N N . ILE A 1 213 ? -9.275 12.307 0.300 1.00 97.69 213 ILE A N 1
ATOM 1572 C CA . ILE A 1 213 ? -10.351 11.302 0.311 1.00 97.69 213 ILE A CA 1
ATOM 1573 C C . ILE A 1 213 ? -11.650 11.898 -0.239 1.00 97.69 213 ILE A C 1
ATOM 1575 O O . ILE A 1 213 ? -12.329 11.258 -1.041 1.00 97.69 213 ILE A O 1
ATOM 1579 N N . GLU A 1 214 ? -11.988 13.125 0.157 1.00 93.88 214 GLU A N 1
ATOM 1580 C CA . GLU A 1 214 ? -13.158 13.858 -0.342 1.00 93.88 214 GLU A CA 1
ATOM 1581 C C . GLU A 1 214 ? -13.056 14.137 -1.851 1.00 93.88 214 GLU A C 1
ATOM 1583 O O . GLU A 1 214 ? -14.067 14.081 -2.550 1.00 93.88 214 GLU A O 1
ATOM 1588 N N . ALA A 1 215 ? -11.840 14.327 -2.376 1.00 93.94 215 ALA A N 1
ATOM 1589 C CA . ALA A 1 215 ? -11.562 14.405 -3.812 1.00 93.94 215 ALA A CA 1
ATOM 1590 C C . ALA A 1 215 ? -11.626 13.042 -4.543 1.00 93.94 215 ALA A C 1
ATOM 1592 O O . ALA A 1 215 ? -11.538 12.996 -5.769 1.00 93.94 215 ALA A O 1
ATOM 1593 N N . GLY A 1 216 ? -11.809 11.930 -3.819 1.00 94.31 216 GLY A N 1
ATOM 1594 C CA . GLY A 1 216 ? -12.051 10.592 -4.371 1.00 94.31 216 GLY A CA 1
ATOM 1595 C C . GLY A 1 216 ? -10.950 9.562 -4.108 1.00 94.31 216 GLY A C 1
ATOM 1596 O O . GLY A 1 216 ? -11.124 8.389 -4.471 1.00 94.31 216 GLY A O 1
ATOM 1597 N N . ALA A 1 217 ? -9.844 9.950 -3.467 1.00 98.00 217 ALA A N 1
ATOM 1598 C CA . ALA A 1 217 ? -8.742 9.039 -3.183 1.00 98.00 217 ALA A CA 1
ATOM 1599 C C . ALA A 1 217 ? -9.129 7.940 -2.180 1.00 98.00 217 ALA A C 1
ATOM 1601 O O . ALA A 1 217 ? -9.950 8.116 -1.278 1.00 98.00 217 ALA A O 1
ATOM 1602 N N . LEU A 1 218 ? -8.493 6.783 -2.331 1.00 98.69 218 LEU A N 1
ATOM 1603 C CA . LEU A 1 218 ? -8.449 5.736 -1.316 1.00 98.69 218 LEU A CA 1
ATOM 1604 C C . LEU A 1 218 ? -7.150 5.845 -0.514 1.00 98.69 218 LEU A C 1
ATOM 1606 O O . LEU A 1 218 ? -6.264 6.623 -0.844 1.00 98.69 218 LEU A O 1
ATOM 1610 N N . VAL A 1 219 ? -7.024 5.045 0.541 1.00 98.88 219 VAL A N 1
ATOM 1611 C CA . VAL A 1 219 ? -5.881 5.084 1.460 1.00 98.88 219 VAL A CA 1
ATOM 1612 C C . VAL A 1 219 ? -5.481 3.678 1.856 1.00 98.88 219 VAL A C 1
ATOM 1614 O O . VAL A 1 219 ? -6.314 2.898 2.335 1.00 98.88 219 VAL A O 1
ATOM 1617 N N . GLN A 1 220 ? -4.193 3.404 1.712 1.00 98.81 220 GLN A N 1
ATOM 1618 C CA . GLN A 1 220 ? -3.527 2.215 2.207 1.00 98.81 220 GLN A CA 1
ATOM 1619 C C . GLN A 1 220 ? -2.638 2.599 3.389 1.00 98.81 220 GLN A C 1
ATOM 1621 O O . GLN A 1 220 ? -1.827 3.501 3.254 1.00 98.81 220 GLN A O 1
ATOM 1626 N N . ILE A 1 221 ? -2.747 1.903 4.525 1.00 98.75 221 ILE A N 1
ATOM 1627 C CA . ILE A 1 221 ? -1.742 2.000 5.605 1.00 98.75 221 ILE A CA 1
ATOM 1628 C C . ILE A 1 221 ? -0.852 0.767 5.611 1.00 98.75 221 ILE A C 1
ATOM 1630 O O . ILE A 1 221 ? -1.295 -0.331 5.235 1.00 98.75 221 ILE A O 1
ATOM 1634 N N . THR A 1 222 ? 0.393 0.902 6.053 1.00 98.50 222 THR A N 1
ATOM 1635 C CA . THR A 1 222 ? 1.279 -0.252 6.167 1.00 98.50 222 THR A CA 1
ATOM 1636 C C . THR A 1 222 ? 0.933 -1.050 7.419 1.00 98.50 222 THR A C 1
ATOM 1638 O O . THR A 1 222 ? 0.872 -0.531 8.531 1.00 98.50 222 THR A O 1
ATOM 1641 N N . ALA A 1 223 ? 0.730 -2.357 7.273 1.00 97.44 223 ALA A N 1
ATOM 1642 C CA . ALA A 1 223 ? 0.258 -3.227 8.345 1.00 97.44 223 ALA A CA 1
ATOM 1643 C C . ALA A 1 223 ? 1.194 -3.214 9.571 1.00 97.44 223 ALA A C 1
ATOM 1645 O O . ALA A 1 223 ? 0.741 -3.241 10.720 1.00 97.44 223 ALA A O 1
ATOM 1646 N N . THR A 1 224 ? 2.508 -3.093 9.340 1.00 96.00 224 THR A N 1
ATOM 1647 C CA . THR A 1 224 ? 3.505 -2.968 10.411 1.00 96.00 224 THR A CA 1
ATOM 1648 C C . THR A 1 224 ? 3.317 -1.701 11.241 1.00 96.00 224 THR A C 1
ATOM 1650 O O . THR A 1 224 ? 3.643 -1.735 12.422 1.00 96.00 224 THR A O 1
ATOM 1653 N N . SER A 1 225 ? 2.713 -0.633 10.717 1.00 97.00 225 SER A N 1
ATOM 1654 C CA . SER A 1 225 ? 2.423 0.606 11.451 1.00 97.00 225 SER A CA 1
ATOM 1655 C C . SER A 1 225 ? 1.495 0.380 12.658 1.00 97.00 225 SER A C 1
ATOM 1657 O O . SER A 1 225 ? 1.596 1.100 13.643 1.00 97.00 225 SER A O 1
ATOM 1659 N N . LEU A 1 226 ? 0.696 -0.699 12.668 1.00 95.31 226 LEU A N 1
ATOM 1660 C CA . LEU A 1 226 ? -0.128 -1.135 13.815 1.00 95.31 226 LEU A CA 1
ATOM 1661 C C . LEU A 1 226 ? 0.620 -2.048 14.810 1.00 95.31 226 LEU A C 1
ATOM 1663 O O . LEU A 1 226 ? 0.035 -2.718 15.672 1.00 95.31 226 LEU A O 1
ATOM 1667 N N . SER A 1 227 ? 1.940 -2.147 14.672 1.00 89.88 227 SER A N 1
ATOM 1668 C CA . SER A 1 227 ? 2.799 -2.935 15.545 1.00 89.88 227 SER A CA 1
ATOM 1669 C C . SER A 1 227 ? 3.222 -2.157 16.785 1.00 89.88 227 SER A C 1
ATOM 1671 O O . SER A 1 227 ? 3.468 -0.961 16.742 1.00 89.88 227 SER A O 1
ATOM 1673 N N . ASN A 1 228 ? 3.465 -2.882 17.876 1.00 86.25 228 ASN A N 1
ATOM 1674 C CA . ASN A 1 228 ? 4.119 -2.338 19.066 1.00 86.25 228 ASN A CA 1
ATOM 1675 C C . ASN A 1 228 ? 5.634 -2.114 18.874 1.00 86.25 228 ASN A C 1
ATOM 1677 O O . ASN A 1 228 ? 6.309 -1.701 19.808 1.00 86.25 228 ASN A O 1
ATOM 1681 N N . ARG A 1 229 ? 6.173 -2.454 17.696 1.00 87.19 229 ARG A N 1
ATOM 1682 C CA . ARG A 1 229 ? 7.559 -2.171 17.292 1.00 87.19 229 ARG A CA 1
ATOM 1683 C C . ARG A 1 229 ? 7.690 -0.903 16.447 1.00 87.19 229 ARG A C 1
ATOM 1685 O O . ARG A 1 229 ? 8.812 -0.507 16.155 1.00 87.19 229 ARG A O 1
ATOM 1692 N N . SER A 1 230 ? 6.574 -0.325 16.016 1.00 91.50 230 SER A N 1
ATOM 1693 C CA . SER A 1 230 ? 6.579 0.903 15.225 1.00 91.50 230 SER A CA 1
ATOM 1694 C C . SER A 1 230 ? 6.770 2.110 16.135 1.00 91.50 230 SER A C 1
ATOM 1696 O O . SER A 1 230 ? 6.347 2.050 17.292 1.00 91.50 230 SER A O 1
ATOM 1698 N N . PRO A 1 231 ? 7.391 3.196 15.641 1.00 95.25 231 PRO A N 1
ATOM 1699 C CA . PRO A 1 231 ? 7.431 4.461 16.360 1.00 95.25 231 PRO A CA 1
ATOM 1700 C C . PRO A 1 231 ? 6.036 4.879 16.829 1.00 95.25 231 PRO A C 1
ATOM 1702 O O . PRO A 1 231 ? 5.055 4.718 16.098 1.00 95.25 231 PRO A O 1
ATOM 1705 N N . ASP A 1 232 ? 5.953 5.431 18.039 1.00 93.88 232 ASP A N 1
ATOM 1706 C CA . ASP A 1 232 ? 4.671 5.783 18.654 1.00 93.88 232 ASP A CA 1
ATOM 1707 C C . ASP A 1 232 ? 3.884 6.798 17.821 1.00 93.88 232 ASP A C 1
ATOM 1709 O O . ASP A 1 232 ? 2.674 6.647 17.681 1.00 93.88 232 ASP A O 1
ATOM 1713 N N . SER A 1 233 ? 4.572 7.752 17.188 1.00 95.06 233 SER A N 1
ATOM 1714 C CA . SER A 1 233 ? 3.965 8.726 16.274 1.00 95.06 233 SER A CA 1
ATOM 1715 C C . SER A 1 233 ? 3.244 8.062 15.095 1.00 95.06 233 SER A C 1
ATOM 1717 O O . SER A 1 233 ? 2.110 8.422 14.789 1.00 95.06 233 SER A O 1
ATOM 1719 N N . ILE A 1 234 ? 3.866 7.055 14.474 1.00 97.19 234 ILE A N 1
ATOM 1720 C CA . ILE A 1 234 ? 3.302 6.307 13.341 1.00 97.19 234 ILE A CA 1
ATOM 1721 C C . ILE A 1 234 ? 2.095 5.479 13.797 1.00 97.19 234 ILE A C 1
ATOM 1723 O O . ILE A 1 234 ? 1.048 5.492 13.151 1.00 97.19 234 ILE A O 1
ATOM 1727 N N . LEU A 1 235 ? 2.213 4.777 14.930 1.00 97.00 235 LEU A N 1
ATOM 1728 C CA . LEU A 1 235 ? 1.116 3.973 15.475 1.00 97.00 235 LEU A CA 1
ATOM 1729 C C . LEU A 1 235 ? -0.098 4.839 15.838 1.00 97.00 235 LEU A C 1
ATOM 1731 O O . LEU A 1 235 ? -1.242 4.455 15.577 1.00 97.00 235 LEU A O 1
ATOM 1735 N N . GLU A 1 236 ? 0.140 5.995 16.454 1.00 96.19 236 GLU A N 1
ATOM 1736 C CA . GLU A 1 236 ? -0.902 6.940 16.854 1.00 96.19 236 GLU A CA 1
ATOM 1737 C C . GLU A 1 236 ? -1.590 7.558 15.637 1.00 96.19 236 GLU A C 1
ATOM 1739 O O . GLU A 1 236 ? -2.821 7.595 15.600 1.00 96.19 236 GLU A O 1
ATOM 1744 N N . LEU A 1 237 ? -0.831 7.939 14.606 1.00 97.50 237 LEU A N 1
ATOM 1745 C CA . LEU A 1 237 ? -1.385 8.482 13.368 1.00 97.50 237 LEU A CA 1
ATOM 1746 C C . LEU A 1 237 ? -2.175 7.432 12.569 1.00 97.50 237 LEU A C 1
ATOM 1748 O O . LEU A 1 237 ? -3.298 7.700 12.145 1.00 97.50 237 LEU A O 1
ATOM 1752 N N . ALA A 1 238 ? -1.667 6.201 12.452 1.00 98.12 238 ALA A N 1
ATOM 1753 C CA . ALA A 1 238 ? -2.399 5.093 11.832 1.00 98.12 238 ALA A CA 1
ATOM 1754 C C . ALA A 1 238 ? -3.717 4.796 12.569 1.00 98.12 238 ALA A C 1
ATOM 1756 O O . ALA A 1 238 ? -4.763 4.585 11.951 1.00 98.12 238 ALA A O 1
ATOM 1757 N N . SER A 1 239 ? -3.681 4.817 13.906 1.00 97.44 239 SER A N 1
ATOM 1758 C CA . SER A 1 239 ? -4.867 4.617 14.749 1.00 97.44 239 SER A CA 1
ATOM 1759 C C . SER A 1 239 ? -5.862 5.769 14.618 1.00 97.44 239 SER A C 1
ATOM 1761 O O . SER A 1 239 ? -7.071 5.535 14.635 1.00 97.44 239 SER A O 1
ATOM 1763 N N . LEU A 1 240 ? -5.370 7.001 14.457 1.00 97.06 240 LEU A N 1
ATOM 1764 C CA . LEU A 1 240 ? -6.187 8.174 14.171 1.00 97.06 240 LEU A CA 1
ATOM 1765 C C . LEU A 1 240 ? -6.926 8.003 12.841 1.00 97.06 240 LEU A C 1
ATOM 1767 O O . LEU A 1 240 ? -8.152 8.092 12.823 1.00 97.06 240 LEU A O 1
ATOM 1771 N N . PHE A 1 241 ? -6.222 7.677 11.757 1.00 98.00 241 PHE A N 1
ATOM 1772 C CA . PHE A 1 241 ? -6.851 7.478 10.450 1.00 98.00 241 PHE A CA 1
ATOM 1773 C C . PHE A 1 241 ? -7.853 6.319 10.446 1.00 98.00 241 PHE A C 1
ATOM 1775 O O . PHE A 1 241 ? -8.960 6.471 9.926 1.00 98.00 241 PHE A O 1
ATOM 1782 N N . LEU A 1 242 ? -7.528 5.188 11.082 1.00 96.19 242 LEU A N 1
ATOM 1783 C CA . LEU A 1 242 ? -8.462 4.064 11.226 1.00 96.19 242 LEU A CA 1
ATOM 1784 C C . LEU A 1 242 ? -9.735 4.464 11.976 1.00 96.19 242 LEU A C 1
ATOM 1786 O O . LEU A 1 242 ? -10.838 4.137 11.541 1.00 96.19 242 LEU A O 1
ATOM 1790 N N . HIS A 1 243 ? -9.593 5.173 13.099 1.00 95.38 243 HIS A N 1
ATOM 1791 C CA . HIS A 1 243 ? -10.732 5.611 13.904 1.00 95.38 243 HIS A CA 1
ATOM 1792 C C . HIS A 1 243 ? -11.652 6.569 13.135 1.00 95.38 243 HIS A C 1
ATOM 1794 O O . HIS A 1 243 ? -12.866 6.552 13.329 1.00 95.38 243 HIS A O 1
ATOM 1800 N N . HIS A 1 244 ? -11.073 7.372 12.244 1.00 95.88 244 HIS A N 1
ATOM 1801 C CA . HIS A 1 244 ? -11.759 8.409 11.486 1.00 95.88 244 HIS A CA 1
ATOM 1802 C C . HIS A 1 244 ? -12.309 7.950 10.125 1.00 95.88 244 HIS A C 1
ATOM 1804 O O . HIS A 1 244 ? -12.690 8.797 9.324 1.00 95.88 244 HIS A O 1
ATOM 1810 N N . ASN A 1 245 ? -12.404 6.639 9.859 1.00 95.56 245 ASN A N 1
ATOM 1811 C CA . ASN A 1 245 ? -12.831 6.081 8.563 1.00 95.56 245 ASN A CA 1
ATOM 1812 C C . ASN A 1 245 ? -11.940 6.506 7.375 1.00 95.56 245 ASN A C 1
ATOM 1814 O O . ASN A 1 245 ? -12.397 6.535 6.239 1.00 95.56 245 ASN A O 1
ATOM 1818 N N . MET A 1 246 ? -10.670 6.832 7.616 1.00 97.81 246 MET A N 1
ATOM 1819 C CA . MET A 1 246 ? -9.760 7.334 6.578 1.00 97.81 246 MET A CA 1
ATOM 1820 C C . MET A 1 246 ? -8.865 6.247 5.981 1.00 97.81 246 MET A C 1
ATOM 1822 O O . MET A 1 246 ? -8.041 6.541 5.127 1.00 97.81 246 MET A O 1
ATOM 1826 N N . VAL A 1 247 ? -9.002 4.994 6.421 1.00 98.38 247 VAL A N 1
ATOM 1827 C CA . VAL A 1 247 ? -8.211 3.854 5.935 1.00 98.38 247 VAL A CA 1
ATOM 1828 C C . VAL A 1 247 ? -9.117 2.885 5.196 1.00 98.38 247 VAL A C 1
ATOM 1830 O O . VAL A 1 247 ? -10.125 2.429 5.737 1.00 98.38 247 VAL A O 1
ATOM 1833 N N . HIS A 1 248 ? -8.731 2.546 3.969 1.00 98.50 248 HIS A N 1
ATOM 1834 C CA . HIS A 1 248 ? -9.537 1.715 3.082 1.00 98.50 248 HIS A CA 1
ATOM 1835 C C . HIS A 1 248 ? -9.036 0.274 3.035 1.00 98.50 248 HIS A C 1
ATOM 1837 O O . HIS A 1 248 ? -9.849 -0.649 2.983 1.00 98.50 248 HIS A O 1
ATOM 1843 N N . PHE A 1 249 ? -7.719 0.072 3.106 1.00 98.62 249 PHE A N 1
ATOM 1844 C CA . PHE A 1 249 ? -7.115 -1.248 3.243 1.00 98.62 249 PHE A CA 1
ATOM 1845 C C . PHE A 1 249 ? -5.723 -1.190 3.887 1.00 98.62 249 PHE A C 1
ATOM 1847 O O . PHE A 1 249 ? -5.164 -0.116 4.112 1.00 98.62 249 PHE A O 1
ATOM 1854 N N . MET A 1 250 ? -5.182 -2.363 4.219 1.00 98.12 250 MET A N 1
ATOM 1855 C CA . MET A 1 250 ? -3.818 -2.534 4.717 1.00 98.12 250 MET A CA 1
ATOM 1856 C C . MET A 1 250 ? -3.017 -3.419 3.766 1.00 98.12 250 MET A C 1
ATOM 1858 O O . MET A 1 250 ? -3.532 -4.430 3.292 1.00 98.12 250 MET A O 1
ATOM 1862 N N . SER A 1 251 ? -1.747 -3.078 3.583 1.00 98.75 251 SER A N 1
ATOM 1863 C CA . SER A 1 251 ? -0.768 -3.873 2.831 1.00 98.75 251 SER A CA 1
ATOM 1864 C C . SER A 1 251 ? 0.516 -4.040 3.636 1.00 98.75 251 SER A C 1
ATOM 1866 O O . SER A 1 251 ? 0.714 -3.359 4.647 1.00 98.75 251 SER A O 1
ATOM 1868 N N . THR A 1 252 ? 1.379 -4.970 3.237 1.00 98.44 252 THR A N 1
ATOM 1869 C CA . THR A 1 252 ? 2.617 -5.257 3.975 1.00 98.44 252 THR A CA 1
ATOM 1870 C C . THR A 1 252 ? 3.688 -4.223 3.713 1.00 98.44 252 THR A C 1
ATOM 1872 O O . THR A 1 252 ? 4.437 -3.910 4.645 1.00 98.44 252 THR A O 1
ATOM 1875 N N . ASP A 1 253 ? 3.739 -3.714 2.476 1.00 98.19 253 ASP A N 1
ATOM 1876 C CA . ASP A 1 253 ? 4.821 -2.865 1.998 1.00 98.19 253 ASP A CA 1
ATOM 1877 C C . ASP A 1 253 ? 6.171 -3.572 2.306 1.00 98.19 253 ASP A C 1
ATOM 1879 O O . ASP A 1 253 ? 7.087 -3.099 2.998 1.00 98.19 253 ASP A O 1
ATOM 1883 N N . ALA A 1 254 ? 6.199 -4.850 1.892 1.00 98.25 254 ALA A N 1
ATOM 1884 C CA . ALA A 1 254 ? 7.304 -5.779 2.081 1.00 98.25 254 ALA A CA 1
ATOM 1885 C C . ALA A 1 254 ? 8.462 -5.449 1.143 1.00 98.25 254 ALA A C 1
ATOM 1887 O O . ALA A 1 254 ? 8.246 -4.984 0.031 1.00 98.25 254 ALA A O 1
ATOM 1888 N N . HIS A 1 255 ? 9.687 -5.689 1.601 1.00 97.75 255 HIS A N 1
ATOM 1889 C CA . HIS A 1 255 ? 10.914 -5.415 0.835 1.00 97.75 255 HIS A CA 1
ATOM 1890 C C . HIS A 1 255 ? 11.935 -6.546 0.951 1.00 97.75 255 HIS A C 1
ATOM 1892 O O . HIS A 1 255 ? 12.753 -6.742 0.067 1.00 97.75 255 HIS A O 1
ATOM 1898 N N . SER A 1 256 ? 11.953 -7.282 2.069 1.00 97.19 256 SER A N 1
ATOM 1899 C CA . SER A 1 256 ? 12.945 -8.346 2.266 1.00 97.19 256 SER A CA 1
ATOM 1900 C C . SER A 1 256 ? 12.467 -9.412 3.251 1.00 97.19 256 SER A C 1
ATOM 1902 O O . SER A 1 256 ? 11.803 -9.067 4.236 1.00 97.19 256 SER A O 1
ATOM 1904 N N . PRO A 1 257 ? 12.873 -10.685 3.074 1.00 96.25 257 PRO A N 1
ATOM 1905 C CA . PRO A 1 257 ? 12.412 -11.796 3.913 1.00 96.25 257 PRO A CA 1
ATOM 1906 C C . PRO A 1 257 ? 12.705 -11.646 5.413 1.00 96.25 257 PRO A C 1
ATOM 1908 O O . PRO A 1 257 ? 12.027 -12.244 6.247 1.00 96.25 257 PRO A O 1
ATOM 1911 N N . ASN A 1 258 ? 13.729 -10.861 5.767 1.00 93.81 258 ASN A N 1
ATOM 1912 C CA . ASN A 1 258 ? 14.231 -10.757 7.139 1.00 93.81 258 ASN A CA 1
ATOM 1913 C C . ASN A 1 258 ? 13.833 -9.449 7.840 1.00 93.81 258 ASN A C 1
ATOM 1915 O O . ASN A 1 258 ? 13.538 -9.459 9.035 1.00 93.81 258 ASN A O 1
ATOM 1919 N N . ARG A 1 259 ? 13.839 -8.312 7.128 1.00 92.62 259 ARG A N 1
ATOM 1920 C CA . ARG A 1 259 ? 13.603 -6.986 7.732 1.00 92.62 259 ARG A CA 1
ATOM 1921 C C . ARG A 1 259 ? 12.157 -6.528 7.563 1.00 92.62 259 ARG A C 1
ATOM 1923 O O . ARG A 1 259 ? 11.564 -6.036 8.521 1.00 92.62 259 ARG A O 1
ATOM 1930 N N . ARG A 1 260 ? 11.595 -6.689 6.362 1.00 95.31 260 ARG A N 1
ATOM 1931 C CA . ARG A 1 260 ? 10.232 -6.263 5.996 1.00 95.31 260 ARG A CA 1
ATOM 1932 C C . ARG A 1 260 ? 9.510 -7.400 5.253 1.00 95.31 260 ARG A C 1
ATOM 1934 O O . ARG A 1 260 ? 9.340 -7.291 4.040 1.00 95.31 260 ARG A O 1
ATOM 1941 N N . PRO A 1 261 ? 9.154 -8.498 5.949 1.00 97.31 261 PRO A N 1
ATOM 1942 C CA . PRO A 1 261 ? 8.492 -9.653 5.342 1.00 97.31 261 PRO A CA 1
ATOM 1943 C C . PRO A 1 261 ? 6.983 -9.423 5.120 1.00 97.31 261 PRO A C 1
ATOM 1945 O O . PRO A 1 261 ? 6.379 -8.621 5.847 1.00 97.31 261 PRO A O 1
ATOM 1948 N N . PRO A 1 262 ? 6.345 -10.171 4.201 1.00 97.12 262 PRO A N 1
ATOM 1949 C CA . PRO A 1 262 ? 4.960 -9.973 3.793 1.00 97.12 262 PRO A CA 1
ATOM 1950 C C . PRO A 1 262 ? 3.975 -10.700 4.722 1.00 97.12 262 PRO A C 1
ATOM 1952 O O . PRO A 1 262 ? 3.246 -11.598 4.318 1.00 97.12 262 PRO A O 1
ATOM 1955 N N . TYR A 1 263 ? 3.954 -10.314 5.999 1.00 95.81 263 TYR A N 1
ATOM 1956 C CA . TYR A 1 263 ? 3.043 -10.900 6.989 1.00 95.81 263 TYR A CA 1
ATOM 1957 C C . TYR A 1 263 ? 1.848 -9.982 7.265 1.00 95.81 263 TYR A C 1
ATOM 1959 O O . TYR A 1 263 ? 1.997 -9.028 8.029 1.00 95.81 263 TYR A O 1
ATOM 1967 N N . LEU A 1 264 ? 0.667 -10.283 6.717 1.00 95.75 264 LEU A N 1
ATOM 1968 C CA . LEU A 1 264 ? -0.612 -9.605 6.978 1.00 95.75 264 LEU A CA 1
ATOM 1969 C C . LEU A 1 264 ? -1.445 -10.271 8.074 1.00 95.75 264 LEU A C 1
ATOM 1971 O O . LEU A 1 264 ? -2.113 -9.560 8.830 1.00 95.75 264 LEU A O 1
ATOM 1975 N N . ALA A 1 265 ? -1.418 -11.601 8.198 1.00 96.38 265 ALA A N 1
ATOM 1976 C CA . ALA A 1 265 ? -2.331 -12.366 9.056 1.00 96.38 265 ALA A CA 1
ATOM 1977 C C . ALA A 1 265 ? -2.296 -11.880 10.505 1.00 96.38 265 ALA A C 1
ATOM 1979 O O . ALA A 1 265 ? -3.327 -11.689 11.156 1.00 96.38 265 ALA A O 1
ATOM 1980 N N . ARG A 1 266 ? -1.088 -11.602 10.998 1.00 93.50 266 ARG A N 1
ATOM 1981 C CA . ARG A 1 266 ? -0.884 -11.084 12.351 1.00 93.50 266 ARG A CA 1
ATOM 1982 C C . ARG A 1 266 ? -1.474 -9.701 12.577 1.00 93.50 266 ARG A C 1
ATOM 1984 O O . ARG A 1 266 ? -1.966 -9.422 13.667 1.00 93.50 266 ARG A O 1
ATOM 1991 N N . TYR A 1 267 ? -1.429 -8.831 11.573 1.00 95.06 267 TYR A N 1
ATOM 1992 C CA . TYR A 1 267 ? -1.959 -7.474 11.684 1.00 95.06 267 TYR A CA 1
ATOM 1993 C C . TYR A 1 267 ? -3.467 -7.453 11.483 1.00 95.06 267 TYR A C 1
ATOM 1995 O O . TYR A 1 267 ? -4.158 -6.743 12.209 1.00 95.06 267 TYR A O 1
ATOM 2003 N N . ARG A 1 268 ? -3.995 -8.324 10.618 1.00 96.00 268 ARG A N 1
ATOM 2004 C CA . ARG A 1 268 ? -5.423 -8.633 10.580 1.00 96.00 268 ARG A CA 1
ATOM 2005 C C . ARG A 1 268 ? -5.919 -9.040 11.968 1.00 96.00 268 ARG A C 1
ATOM 2007 O O . ARG A 1 268 ? -6.836 -8.406 12.474 1.00 96.00 268 ARG A O 1
ATOM 2014 N N . GLN A 1 269 ? -5.284 -10.022 12.616 1.00 95.00 269 GLN A N 1
ATOM 2015 C CA . GLN A 1 269 ? -5.683 -10.454 13.961 1.00 95.00 269 GLN A CA 1
ATOM 2016 C C . GLN A 1 269 ? -5.602 -9.309 14.983 1.00 95.00 269 GLN A C 1
ATOM 2018 O O . GLN A 1 269 ? -6.459 -9.197 15.859 1.00 95.00 269 GLN A O 1
ATOM 2023 N N . LYS A 1 270 ? -4.612 -8.414 14.856 1.00 93.88 270 LYS A N 1
ATOM 2024 C CA . LYS A 1 270 ? -4.538 -7.228 15.716 1.00 93.88 270 LYS A CA 1
ATOM 2025 C C . LYS A 1 270 ? -5.746 -6.308 15.577 1.00 93.88 270 LYS A C 1
ATOM 2027 O O . LYS A 1 270 ? -6.256 -5.829 16.594 1.00 93.88 270 LYS A O 1
ATOM 2032 N N . VAL A 1 271 ? -6.198 -6.074 14.346 1.00 95.56 271 VAL A N 1
ATOM 2033 C CA . VAL A 1 271 ? -7.420 -5.309 14.073 1.00 95.56 271 VAL A CA 1
ATOM 2034 C C . VAL A 1 271 ? -8.648 -6.054 14.593 1.00 95.56 271 VAL A C 1
ATOM 2036 O O . VAL A 1 271 ? -9.471 -5.431 15.252 1.00 95.56 271 VAL A O 1
ATOM 2039 N N . GLU A 1 272 ? -8.741 -7.375 14.404 1.00 94.88 272 GLU A N 1
ATOM 2040 C CA . GLU A 1 272 ? -9.849 -8.188 14.939 1.00 94.88 272 GLU A CA 1
ATOM 2041 C C . GLU A 1 272 ? -9.975 -8.059 16.468 1.00 94.88 272 GLU A C 1
ATOM 2043 O O . GLU A 1 272 ? -11.082 -7.970 16.990 1.00 94.88 272 GLU A O 1
ATOM 2048 N N . ASN A 1 273 ? -8.850 -8.009 17.188 1.00 93.75 273 ASN A N 1
ATOM 2049 C CA . ASN A 1 273 ? -8.829 -7.892 18.648 1.00 93.75 273 ASN A CA 1
ATOM 2050 C C . ASN A 1 273 ? -9.135 -6.476 19.164 1.00 93.75 273 ASN A C 1
ATOM 2052 O O . ASN A 1 273 ? -9.705 -6.328 20.243 1.00 93.75 273 ASN A O 1
ATOM 2056 N N . ALA A 1 274 ? -8.678 -5.437 18.456 1.00 93.00 274 ALA A N 1
ATOM 2057 C CA . ALA A 1 274 ? -8.840 -4.042 18.881 1.00 93.00 274 ALA A CA 1
ATOM 2058 C C . ALA A 1 274 ? -10.160 -3.420 18.409 1.00 93.00 274 ALA A C 1
ATOM 2060 O O . ALA A 1 274 ? -10.645 -2.461 19.013 1.00 93.00 274 ALA A O 1
ATOM 2061 N N . MET A 1 275 ? -10.704 -3.930 17.308 1.00 92.69 275 MET A N 1
ATOM 2062 C CA . MET A 1 275 ? -11.868 -3.393 16.617 1.00 92.69 275 MET A CA 1
ATOM 2063 C C . MET A 1 275 ? -12.879 -4.520 16.369 1.00 92.69 275 MET A C 1
ATOM 2065 O O . MET A 1 275 ? -13.197 -5.280 17.281 1.00 92.69 275 MET A O 1
ATOM 2069 N N . ASP A 1 276 ? -13.427 -4.600 15.158 1.00 90.12 276 ASP A N 1
ATOM 2070 C CA . ASP A 1 276 ? -14.380 -5.626 14.764 1.00 90.12 276 ASP A CA 1
ATOM 2071 C C . ASP A 1 276 ? -13.791 -6.543 13.681 1.00 90.12 276 ASP A C 1
ATOM 2073 O O . ASP A 1 276 ? -12.978 -6.120 12.851 1.00 90.12 276 ASP A O 1
ATOM 2077 N N . LYS A 1 277 ? -14.212 -7.811 13.685 1.00 93.44 277 LYS A N 1
ATOM 2078 C CA . LYS A 1 277 ? -13.744 -8.820 12.735 1.00 93.44 277 LYS A CA 1
ATOM 2079 C C . LYS A 1 277 ? -14.088 -8.462 11.289 1.00 93.44 277 LYS A C 1
ATOM 2081 O O . LYS A 1 277 ? -13.294 -8.749 10.393 1.00 93.44 277 LYS A O 1
ATOM 2086 N N . ASP A 1 278 ? -15.220 -7.802 11.063 1.00 93.25 278 ASP A N 1
ATOM 2087 C CA . ASP A 1 278 ? -15.637 -7.391 9.723 1.00 93.25 278 ASP A CA 1
ATOM 2088 C C . ASP A 1 278 ? -14.777 -6.244 9.194 1.00 93.25 278 ASP A C 1
ATOM 2090 O O . ASP A 1 278 ? -14.416 -6.241 8.020 1.00 93.25 278 ASP A O 1
ATOM 2094 N N . ILE A 1 279 ? -14.350 -5.325 10.070 1.00 94.19 279 ILE A N 1
ATOM 2095 C CA . ILE A 1 279 ? -13.382 -4.276 9.715 1.00 94.19 279 ILE A CA 1
ATOM 2096 C C . ILE A 1 279 ? -12.059 -4.925 9.305 1.00 94.19 279 ILE A C 1
ATOM 2098 O O . ILE A 1 279 ? -11.518 -4.616 8.246 1.00 94.19 279 ILE A O 1
ATOM 2102 N N . ALA A 1 280 ? -11.553 -5.866 10.104 1.00 95.69 280 ALA A N 1
ATOM 2103 C CA . ALA A 1 280 ? -10.300 -6.543 9.795 1.00 95.69 280 ALA A CA 1
ATOM 2104 C C . ALA A 1 280 ? -10.360 -7.312 8.467 1.00 95.69 280 ALA A C 1
ATOM 2106 O O . ALA A 1 280 ? -9.427 -7.226 7.673 1.00 95.69 280 ALA A O 1
ATOM 2107 N N . ARG A 1 281 ? -11.461 -8.031 8.203 1.00 96.06 281 ARG A N 1
ATOM 2108 C CA . ARG A 1 281 ? -11.697 -8.712 6.923 1.00 96.06 281 ARG A CA 1
ATOM 2109 C C . ARG A 1 281 ? -11.746 -7.710 5.771 1.00 96.06 281 ARG A C 1
ATOM 2111 O O . ARG A 1 281 ? -11.063 -7.917 4.767 1.00 96.06 281 ARG A O 1
ATOM 2118 N N . ARG A 1 282 ? -12.494 -6.616 5.928 1.00 95.06 282 ARG A N 1
ATOM 2119 C CA . ARG A 1 282 ? -12.634 -5.578 4.904 1.00 95.06 282 ARG A CA 1
ATOM 2120 C C . ARG A 1 282 ? -11.278 -5.018 4.479 1.00 95.06 282 ARG A C 1
ATOM 2122 O O . ARG A 1 282 ? -11.041 -4.877 3.284 1.00 95.06 282 ARG A O 1
ATOM 2129 N N . LEU A 1 283 ? -10.387 -4.768 5.441 1.00 97.50 283 LEU A N 1
ATOM 2130 C CA . LEU A 1 283 ? -9.081 -4.147 5.208 1.00 97.50 283 LEU A CA 1
ATOM 2131 C C . LEU A 1 283 ? -8.058 -5.030 4.475 1.00 97.50 283 LEU A C 1
ATOM 2133 O O . LEU A 1 283 ? -7.112 -4.485 3.924 1.00 97.50 283 LEU A O 1
ATOM 2137 N N . VAL A 1 284 ? -8.193 -6.360 4.482 1.00 97.62 284 VAL A N 1
ATOM 2138 C CA . VAL A 1 284 ? -7.164 -7.281 3.927 1.00 97.62 284 VAL A CA 1
ATOM 2139 C C . VAL A 1 284 ? -7.724 -8.343 2.976 1.00 97.62 284 VAL A C 1
ATOM 2141 O O . VAL A 1 284 ? -6.981 -9.162 2.430 1.00 97.62 284 VAL A O 1
ATOM 2144 N N . VAL A 1 285 ? -9.047 -8.392 2.813 1.00 95.81 285 VAL A N 1
ATOM 2145 C CA . VAL A 1 285 ? -9.738 -9.333 1.924 1.00 95.81 285 VAL A CA 1
ATOM 2146 C C . VAL A 1 285 ? -10.672 -8.578 0.994 1.00 95.81 285 VAL A C 1
ATOM 2148 O O . VAL A 1 285 ? -10.444 -8.591 -0.212 1.00 95.81 285 VAL A O 1
ATOM 2151 N N . ASP A 1 286 ? -11.699 -7.919 1.539 1.00 95.25 286 ASP A N 1
ATOM 2152 C CA . ASP A 1 286 ? -12.813 -7.455 0.709 1.00 95.25 286 ASP A CA 1
ATOM 2153 C C . ASP A 1 286 ? -12.422 -6.235 -0.141 1.00 95.25 286 ASP A C 1
ATOM 2155 O O . ASP A 1 286 ? -12.567 -6.281 -1.359 1.00 95.25 286 ASP A O 1
ATOM 2159 N N . VAL A 1 287 ? -11.881 -5.161 0.455 1.00 96.38 287 VAL A N 1
ATOM 2160 C CA . VAL A 1 287 ? -11.472 -3.964 -0.311 1.00 96.38 287 VAL A CA 1
ATOM 2161 C C . VAL A 1 287 ? -10.323 -4.268 -1.272 1.00 96.38 287 VAL A C 1
ATOM 2163 O O . VAL A 1 287 ? -10.481 -3.971 -2.457 1.00 96.38 287 VAL A O 1
ATOM 2166 N N . PRO A 1 288 ? -9.222 -4.916 -0.842 1.00 96.75 288 PRO A N 1
ATOM 2167 C CA . PRO A 1 288 ? -8.171 -5.326 -1.767 1.00 96.75 288 PRO A CA 1
ATOM 2168 C C . PRO A 1 288 ? -8.667 -6.179 -2.942 1.00 96.75 288 PRO A C 1
ATOM 2170 O O . PRO A 1 288 ? -8.271 -5.974 -4.087 1.00 96.75 288 PRO A O 1
ATOM 2173 N N . GLY A 1 289 ? -9.575 -7.116 -2.668 1.00 94.69 289 GLY A N 1
ATOM 2174 C CA . GLY A 1 289 ? -10.173 -7.965 -3.687 1.00 94.69 289 GLY A CA 1
ATOM 2175 C C . GLY A 1 289 ? -11.035 -7.212 -4.693 1.00 94.69 289 GLY A C 1
ATOM 2176 O O . GLY A 1 289 ? -10.921 -7.428 -5.897 1.00 94.69 289 GLY A O 1
ATOM 2177 N N . MET A 1 290 ? -11.862 -6.284 -4.208 1.00 94.44 290 MET A N 1
ATOM 2178 C CA . MET A 1 290 ? -12.669 -5.406 -5.056 1.00 94.44 290 MET A CA 1
ATOM 2179 C C . MET A 1 290 ? -11.801 -4.501 -5.942 1.00 94.44 290 MET A C 1
ATOM 2181 O O . MET A 1 290 ? -12.138 -4.312 -7.110 1.00 94.44 290 MET A O 1
ATOM 2185 N N . ILE A 1 291 ? -10.677 -3.993 -5.418 1.00 95.62 291 ILE A N 1
ATOM 2186 C CA . ILE A 1 291 ? -9.699 -3.212 -6.190 1.00 95.62 291 ILE A CA 1
ATOM 2187 C C . ILE A 1 291 ? -9.138 -4.057 -7.338 1.00 95.62 291 ILE A C 1
ATOM 2189 O O . ILE A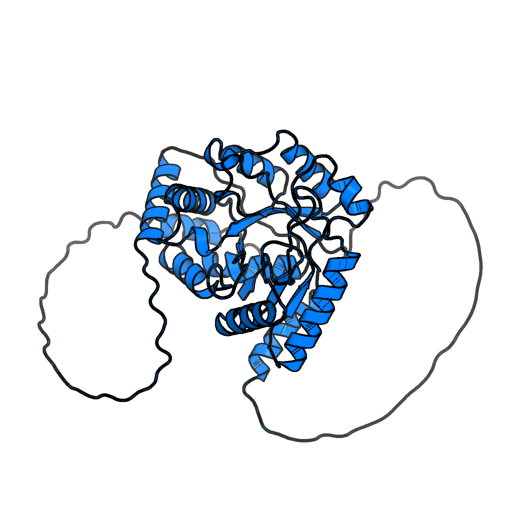 1 291 ? -9.206 -3.635 -8.488 1.00 95.62 291 ILE A O 1
ATOM 2193 N N . LEU A 1 292 ? -8.664 -5.275 -7.052 1.00 94.25 292 LEU A N 1
ATOM 2194 C CA . LEU A 1 292 ? -8.134 -6.183 -8.077 1.00 94.25 292 LEU A CA 1
ATOM 2195 C C . LEU A 1 292 ? -9.186 -6.593 -9.115 1.00 94.25 292 LEU A C 1
ATOM 2197 O O . LEU A 1 292 ? -8.843 -6.811 -10.273 1.00 94.25 292 LEU A O 1
ATOM 2201 N N . ALA A 1 293 ? -10.457 -6.672 -8.719 1.00 91.94 293 ALA A N 1
ATOM 2202 C CA . ALA A 1 293 ? -11.579 -6.940 -9.617 1.00 91.94 293 ALA A CA 1
ATOM 2203 C C . ALA A 1 293 ? -12.016 -5.713 -10.448 1.00 91.94 293 ALA A C 1
ATOM 2205 O O . ALA A 1 293 ? -12.936 -5.817 -11.262 1.00 91.94 293 ALA A O 1
ATOM 2206 N N . GLY A 1 294 ? -11.406 -4.540 -10.232 1.00 93.44 294 GLY A N 1
ATOM 2207 C CA . GLY A 1 294 ? -11.750 -3.305 -10.938 1.00 93.44 294 GLY A CA 1
ATOM 2208 C C . GLY A 1 294 ? -13.109 -2.732 -10.547 1.00 93.44 294 GLY A C 1
ATOM 2209 O O . GLY A 1 294 ? -13.734 -2.028 -11.340 1.00 93.44 294 GLY A O 1
ATOM 2210 N N . LYS A 1 295 ? -13.602 -3.056 -9.347 1.00 92.75 295 LYS A N 1
ATOM 2211 C CA . LYS A 1 295 ? -14.874 -2.539 -8.826 1.00 92.75 295 LYS A CA 1
ATOM 2212 C C . LYS A 1 295 ? -14.677 -1.153 -8.254 1.00 92.75 295 LYS A C 1
ATOM 2214 O O . LYS A 1 295 ? -13.631 -0.886 -7.677 1.00 92.75 295 LYS A O 1
ATOM 2219 N N . VAL A 1 296 ? -15.691 -0.298 -8.332 1.00 91.31 296 VAL A N 1
ATOM 2220 C CA . VAL A 1 296 ? -15.698 0.981 -7.609 1.00 91.31 296 VAL A CA 1
ATOM 2221 C C . VAL A 1 296 ? -15.856 0.707 -6.110 1.00 91.31 296 VAL A C 1
ATOM 2223 O O . VAL A 1 296 ? -16.783 0.015 -5.697 1.00 91.31 296 VAL A O 1
ATOM 2226 N N . ILE A 1 297 ? -14.947 1.236 -5.285 1.00 92.69 297 ILE A N 1
ATOM 2227 C CA . ILE A 1 297 ? -15.039 1.102 -3.824 1.00 92.69 297 ILE A CA 1
ATOM 2228 C C . ILE A 1 297 ? -15.959 2.178 -3.251 1.00 92.69 297 ILE A C 1
ATOM 2230 O O . ILE A 1 297 ? -15.619 3.363 -3.237 1.00 92.69 297 ILE A O 1
ATOM 2234 N N . GLU A 1 298 ? -17.081 1.763 -2.685 1.00 88.25 298 GLU A N 1
ATOM 2235 C CA . GLU A 1 298 ? -17.875 2.616 -1.807 1.00 88.25 298 GLU A CA 1
ATOM 2236 C C . GLU A 1 298 ? -17.347 2.492 -0.373 1.00 88.25 298 GLU A C 1
ATOM 2238 O O . GLU A 1 298 ? -17.283 1.402 0.214 1.00 88.25 298 GLU A O 1
ATOM 2243 N N . ALA A 1 299 ? -16.907 3.617 0.182 1.00 83.19 299 ALA A N 1
ATOM 2244 C CA . ALA A 1 299 ? -16.374 3.717 1.531 1.00 83.19 299 ALA A CA 1
ATOM 2245 C C . ALA A 1 299 ? -17.134 4.800 2.300 1.00 83.19 299 ALA A C 1
ATOM 2247 O O . ALA A 1 299 ? -17.592 5.769 1.691 1.00 83.19 299 ALA A O 1
ATOM 2248 N N . PRO A 1 300 ? -17.310 4.642 3.622 1.00 84.31 300 PRO A N 1
ATOM 2249 C CA . PRO A 1 300 ? -17.930 5.690 4.415 1.00 84.31 300 PRO A CA 1
ATOM 2250 C C . PRO A 1 300 ? -17.082 6.966 4.362 1.00 84.31 300 PRO A C 1
ATOM 2252 O O . PRO A 1 300 ? -15.855 6.873 4.304 1.00 84.31 300 PRO A O 1
ATOM 2255 N N . PRO A 1 301 ? -17.717 8.146 4.435 1.00 89.62 301 PRO A N 1
ATOM 2256 C CA . PRO A 1 301 ? -16.985 9.399 4.433 1.00 89.62 301 PRO A CA 1
ATOM 2257 C C . PRO A 1 301 ? -16.081 9.511 5.674 1.00 89.62 301 PRO A C 1
ATOM 2259 O O . PRO A 1 301 ? -16.401 8.944 6.736 1.00 89.62 301 PRO A O 1
ATOM 2262 N N . PRO A 1 302 ? -14.968 10.255 5.559 1.00 93.81 302 PRO A N 1
ATOM 2263 C CA . PRO A 1 302 ? -14.076 10.509 6.678 1.00 93.81 302 PRO A CA 1
ATOM 2264 C C . PRO A 1 302 ? -14.793 11.301 7.780 1.00 93.81 302 PRO A C 1
ATOM 2266 O O . PRO A 1 302 ? -15.639 12.157 7.521 1.00 93.81 302 PRO A O 1
ATOM 2269 N N . GLN A 1 303 ? -14.468 11.006 9.037 1.00 91.12 303 GLN A N 1
ATOM 2270 C CA . GLN A 1 303 ? -15.070 11.670 10.195 1.00 91.12 303 GLN A CA 1
ATOM 2271 C C . GLN A 1 303 ? -14.239 12.883 10.637 1.00 91.12 303 GLN A C 1
ATOM 2273 O O . GLN A 1 303 ? -13.010 12.803 10.645 1.00 91.12 303 GLN A O 1
ATOM 2278 N N . PRO A 1 304 ? -14.866 13.978 11.103 1.00 89.31 304 PRO A N 1
ATOM 2279 C CA . PRO A 1 304 ? -14.150 15.183 11.522 1.00 89.31 304 PRO A CA 1
ATOM 2280 C C . PRO A 1 304 ? -13.319 14.956 12.790 1.00 89.31 304 PRO A C 1
ATOM 2282 O O . PRO A 1 304 ? -13.755 14.259 13.711 1.00 89.31 304 PRO A O 1
ATOM 2285 N N . PHE A 1 305 ? -12.150 15.597 12.892 1.00 89.38 305 PHE A N 1
ATOM 2286 C CA . PHE A 1 305 ? -11.312 15.526 14.092 1.00 89.38 305 PHE A CA 1
ATOM 2287 C C . PHE A 1 305 ? -11.884 16.383 15.228 1.00 89.38 305 PHE A C 1
ATOM 2289 O O . PHE A 1 305 ? -11.861 17.609 15.189 1.00 89.38 305 PHE A O 1
ATOM 2296 N N . THR A 1 306 ? -12.347 15.734 16.295 1.00 89.12 306 THR A N 1
ATOM 2297 C CA . THR A 1 306 ? -12.802 16.388 17.531 1.00 89.12 306 THR A CA 1
ATOM 2298 C C . THR A 1 306 ? -11.876 16.031 18.695 1.00 89.12 306 THR A C 1
ATOM 2300 O O . THR A 1 306 ? -11.155 15.032 18.656 1.00 89.12 306 THR A O 1
ATOM 2303 N N . ALA A 1 307 ? -11.909 16.799 19.789 1.00 83.00 307 ALA A N 1
ATOM 2304 C CA . ALA A 1 307 ? -11.136 16.457 20.991 1.00 83.00 307 ALA A CA 1
ATOM 2305 C C . ALA A 1 307 ? -11.494 15.056 21.533 1.00 83.00 307 ALA A C 1
ATOM 2307 O O . ALA A 1 307 ? -10.620 14.289 21.943 1.00 83.00 307 ALA A O 1
ATOM 2308 N N . LYS A 1 308 ? -12.783 14.693 21.475 1.00 84.81 308 LYS A N 1
ATOM 2309 C CA . LYS A 1 308 ? -13.283 13.379 21.897 1.00 84.81 308 LYS A CA 1
ATOM 2310 C C . LYS A 1 308 ? -12.781 12.255 20.988 1.00 84.81 308 LYS A C 1
ATOM 2312 O O . LYS A 1 308 ? -12.350 11.224 21.501 1.00 84.81 308 LYS A O 1
ATOM 2317 N N . SER A 1 309 ? -12.813 12.446 19.671 1.00 85.56 309 SER A N 1
ATOM 2318 C CA . SER A 1 309 ? -12.373 11.420 18.719 1.00 85.56 309 SER A CA 1
ATOM 2319 C C . SER A 1 309 ? -10.857 11.197 18.780 1.00 85.56 309 SER A C 1
ATOM 2321 O O . SER A 1 309 ? -10.409 10.056 18.755 1.00 85.56 309 SER A O 1
ATOM 2323 N N . ARG A 1 310 ? -10.054 12.251 19.009 1.00 86.69 310 ARG A N 1
ATOM 2324 C CA . ARG A 1 310 ? -8.606 12.114 19.268 1.00 86.69 310 ARG A CA 1
ATOM 2325 C C . ARG A 1 310 ? -8.320 11.264 20.507 1.00 86.69 310 ARG A C 1
ATOM 2327 O O . ARG A 1 310 ? -7.450 10.399 20.484 1.00 86.69 310 ARG A O 1
ATOM 2334 N N . HIS A 1 311 ? -9.080 11.458 21.586 1.00 87.62 311 HIS A N 1
ATOM 2335 C CA . HIS A 1 311 ? -8.951 10.611 22.771 1.00 87.62 311 HIS A CA 1
ATOM 2336 C C . HIS A 1 311 ? -9.278 9.139 22.466 1.00 87.62 311 HIS A C 1
ATOM 2338 O O . HIS A 1 311 ? -8.561 8.244 22.911 1.00 87.62 311 HIS A O 1
ATOM 2344 N N . GLN A 1 312 ? -10.329 8.880 21.685 1.00 88.69 312 GLN A N 1
ATOM 2345 C CA . GLN A 1 312 ? -10.712 7.526 21.274 1.00 88.69 312 GLN A CA 1
ATOM 2346 C C . GLN A 1 312 ? -9.654 6.871 20.372 1.00 88.69 312 GLN A C 1
ATOM 2348 O O . GLN A 1 312 ? -9.305 5.713 20.604 1.00 88.69 312 GLN A O 1
ATOM 2353 N N . ALA A 1 313 ? -9.074 7.614 19.427 1.00 90.06 313 ALA A N 1
ATOM 2354 C CA . ALA A 1 313 ? -7.942 7.161 18.620 1.00 90.06 313 ALA A CA 1
ATOM 2355 C C . ALA A 1 313 ? -6.720 6.792 19.482 1.00 90.06 313 ALA A C 1
ATOM 2357 O O . ALA A 1 313 ? -6.105 5.748 19.273 1.00 90.06 313 ALA A O 1
ATOM 2358 N N . ASN A 1 314 ? -6.417 7.573 20.523 1.00 91.62 314 ASN A N 1
ATOM 2359 C CA . ASN A 1 314 ? -5.327 7.256 21.452 1.00 91.62 314 ASN A CA 1
ATOM 2360 C C . ASN A 1 314 ? -5.597 5.984 22.272 1.00 91.62 314 ASN A C 1
ATOM 2362 O O . ASN A 1 314 ? -4.670 5.236 22.588 1.00 91.62 314 ASN A O 1
ATOM 2366 N N . LEU A 1 315 ? -6.856 5.711 22.633 1.00 93.44 315 LEU A N 1
ATOM 2367 C CA . LEU A 1 315 ? -7.225 4.437 23.260 1.00 93.44 315 LEU A CA 1
ATOM 2368 C C . LEU A 1 315 ? -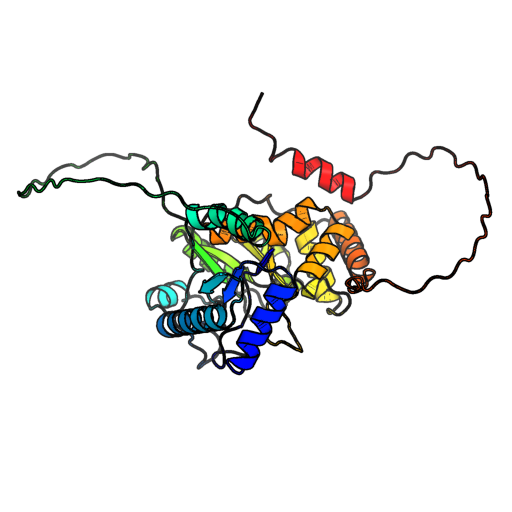7.038 3.265 22.290 1.00 93.44 315 LEU A C 1
ATOM 2370 O O . LEU A 1 315 ? -6.553 2.213 22.706 1.00 93.44 315 LEU A O 1
ATOM 2374 N N . LEU A 1 316 ? -7.361 3.459 21.009 1.00 93.44 316 LEU A N 1
ATOM 2375 C CA . LEU A 1 316 ? -7.128 2.465 19.965 1.00 93.44 316 LEU A CA 1
ATOM 2376 C C . LEU A 1 316 ? -5.625 2.187 19.774 1.00 93.44 316 LEU A C 1
ATOM 2378 O O . LEU A 1 316 ? -5.215 1.026 19.797 1.00 93.44 316 LEU A O 1
ATOM 2382 N N . ALA A 1 317 ? -4.789 3.227 19.713 1.00 94.62 317 ALA A N 1
ATOM 2383 C CA . ALA A 1 317 ? -3.332 3.087 19.646 1.00 94.62 317 ALA A CA 1
ATOM 2384 C C . ALA A 1 317 ? -2.779 2.293 20.842 1.00 94.62 317 ALA A C 1
ATOM 2386 O O . ALA A 1 317 ? -1.987 1.361 20.680 1.00 94.62 317 ALA A O 1
ATOM 2387 N N . LYS A 1 318 ? -3.262 2.588 22.059 1.00 93.56 318 LYS A N 1
ATOM 2388 C CA . LYS A 1 318 ? -2.914 1.821 23.268 1.00 93.56 318 LYS A CA 1
ATOM 2389 C C . LYS A 1 318 ? -3.332 0.354 23.162 1.00 93.56 318 LYS A C 1
ATOM 2391 O O . LYS A 1 318 ? -2.551 -0.516 23.549 1.00 93.56 318 LYS A O 1
ATOM 2396 N N . ALA A 1 319 ? -4.521 0.072 22.627 1.00 92.69 319 ALA A N 1
ATOM 2397 C CA . ALA A 1 319 ? -4.992 -1.294 22.418 1.00 92.69 319 ALA A CA 1
ATOM 2398 C C . ALA A 1 319 ? -4.079 -2.060 21.448 1.00 92.69 319 ALA A C 1
ATOM 2400 O O . ALA A 1 319 ? -3.697 -3.190 21.740 1.00 92.69 319 ALA A O 1
ATOM 2401 N N . PHE A 1 320 ? -3.651 -1.451 20.338 1.00 93.38 320 PHE A N 1
ATOM 2402 C CA . PHE A 1 320 ? -2.683 -2.068 19.423 1.00 93.38 320 PHE A CA 1
ATOM 2403 C C . PHE A 1 320 ? -1.303 -2.284 20.059 1.00 93.38 320 PHE A C 1
ATOM 2405 O O . PHE A 1 320 ? -0.694 -3.343 19.866 1.00 93.38 320 PHE A O 1
ATOM 2412 N N . ARG A 1 321 ? -0.824 -1.320 20.857 1.00 91.56 321 ARG A N 1
ATOM 2413 C CA . ARG A 1 321 ? 0.477 -1.379 21.548 1.00 91.56 321 ARG A CA 1
ATOM 2414 C C . ARG A 1 321 ? 0.554 -2.536 22.549 1.00 91.56 321 ARG A C 1
ATOM 2416 O O . ARG A 1 321 ? 1.589 -3.189 22.661 1.00 91.56 321 ARG A O 1
ATOM 2423 N N . GLN A 1 322 ? -0.540 -2.816 23.256 1.00 89.50 322 GLN A N 1
ATOM 2424 C CA . GLN A 1 322 ? -0.607 -3.884 24.263 1.00 89.50 322 GLN A CA 1
ATOM 2425 C C . GLN A 1 322 ? -0.643 -5.294 23.657 1.00 89.50 322 GLN A C 1
ATOM 2427 O O . GLN A 1 322 ? -0.341 -6.273 24.342 1.00 89.50 322 GLN A O 1
ATOM 2432 N N . GLN A 1 323 ? -0.983 -5.418 22.374 1.00 88.44 323 GLN A N 1
ATOM 2433 C CA . GLN A 1 323 ? -1.052 -6.709 21.705 1.00 88.44 323 GLN A CA 1
ATOM 2434 C C . GLN A 1 323 ? 0.337 -7.222 21.321 1.00 88.44 323 GLN A C 1
ATOM 2436 O O . GLN A 1 323 ? 0.990 -6.716 20.400 1.00 88.44 323 GLN A O 1
ATOM 2441 N N . GLN A 1 324 ? 0.758 -8.295 21.989 1.00 79.25 324 GLN A N 1
ATOM 2442 C CA . GLN A 1 324 ? 1.912 -9.089 21.585 1.00 79.25 324 GLN A CA 1
ATOM 2443 C C . GLN A 1 324 ? 1.488 -10.181 20.606 1.00 79.25 324 GLN A C 1
ATOM 2445 O O . GLN A 1 324 ? 0.584 -10.967 20.890 1.00 79.25 324 GLN A O 1
ATOM 2450 N N . TRP A 1 325 ? 2.183 -10.266 19.472 1.00 65.69 325 TRP A N 1
ATOM 2451 C CA . TRP A 1 325 ? 2.041 -11.408 18.580 1.00 65.69 325 TRP A CA 1
ATOM 2452 C C . TRP A 1 325 ? 2.627 -12.654 19.245 1.00 65.69 325 TRP A C 1
ATOM 2454 O O . TRP A 1 325 ? 3.785 -12.653 19.669 1.00 65.69 325 TRP A O 1
ATOM 2464 N N . ARG A 1 326 ? 1.833 -13.722 19.313 1.00 57.88 326 ARG A N 1
ATOM 2465 C CA . ARG A 1 326 ? 2.297 -15.060 19.674 1.00 57.88 326 ARG A CA 1
ATOM 2466 C C . ARG A 1 326 ? 2.052 -15.951 18.461 1.00 57.88 326 ARG A C 1
ATOM 2468 O O . ARG A 1 326 ? 0.888 -16.104 18.099 1.00 57.88 326 ARG A O 1
ATOM 2475 N N . PRO A 1 327 ? 3.090 -16.519 17.823 1.00 50.94 327 PRO A N 1
ATOM 2476 C CA . PRO A 1 327 ? 2.863 -17.442 16.723 1.00 50.94 327 PRO A CA 1
ATOM 2477 C C . PRO A 1 327 ? 1.996 -18.601 17.222 1.00 50.94 327 PRO A C 1
ATOM 2479 O O . PRO A 1 327 ? 2.252 -19.164 18.293 1.00 50.94 327 PRO A O 1
ATOM 2482 N N . HIS A 1 328 ? 0.956 -18.944 16.462 1.00 45.88 328 HIS A N 1
ATOM 2483 C CA . HIS A 1 328 ? 0.239 -20.190 16.684 1.00 45.88 328 HIS A CA 1
ATOM 2484 C C . HIS A 1 328 ? 1.248 -21.324 16.499 1.00 45.88 328 HIS A C 1
ATOM 2486 O O . HIS A 1 328 ? 1.766 -21.525 15.405 1.00 45.88 328 HIS A O 1
ATOM 2492 N N . LYS A 1 329 ? 1.557 -22.059 17.574 1.00 37.00 329 LYS A N 1
ATOM 2493 C CA . LYS A 1 329 ? 2.260 -23.334 17.436 1.00 37.00 329 LYS A CA 1
ATOM 2494 C C . LYS A 1 329 ? 1.349 -24.240 16.612 1.00 37.00 329 LYS A C 1
ATOM 2496 O O . LYS A 1 329 ? 0.293 -24.641 17.106 1.00 37.00 329 LYS A O 1
ATOM 2501 N N . SER A 1 330 ? 1.731 -24.526 15.371 1.00 38.56 330 SER A N 1
ATOM 2502 C CA . SER A 1 330 ? 1.168 -25.647 14.628 1.00 38.56 330 SER A CA 1
ATOM 2503 C C . SER A 1 330 ? 1.327 -26.892 15.505 1.00 38.56 330 SER A C 1
ATOM 2505 O O . SER A 1 330 ? 2.381 -27.147 16.092 1.00 38.56 330 SER A O 1
ATOM 2507 N N . GLY A 1 331 ? 0.215 -27.578 15.746 1.00 35.12 331 GLY A N 1
ATOM 2508 C CA . GLY A 1 331 ? 0.146 -28.630 16.746 1.00 35.12 331 GLY A CA 1
ATOM 2509 C C . GLY A 1 331 ? 1.001 -29.831 16.365 1.00 35.12 331 GLY A C 1
ATOM 2510 O O . GLY A 1 331 ? 0.589 -30.634 15.537 1.00 35.12 331 GLY A O 1
ATOM 2511 N N . SER A 1 332 ? 2.119 -30.027 17.060 1.00 30.83 332 SER A N 1
ATOM 2512 C CA . SER A 1 332 ? 2.612 -31.365 17.372 1.00 30.83 332 SER A CA 1
ATOM 2513 C C . SER A 1 332 ? 2.160 -31.718 18.794 1.00 30.83 332 SER A C 1
ATOM 2515 O O . SER A 1 332 ? 2.575 -31.137 19.797 1.00 30.83 332 SER A O 1
ATOM 2517 N N . ARG A 1 333 ? 1.202 -32.645 18.886 1.00 38.75 333 ARG A N 1
ATOM 2518 C CA . ARG A 1 333 ? 0.793 -33.276 20.146 1.00 38.75 333 ARG A CA 1
ATOM 2519 C C . ARG A 1 333 ? 1.869 -34.280 20.562 1.00 38.75 333 ARG A C 1
ATOM 2521 O O . ARG A 1 333 ? 2.131 -35.220 19.826 1.00 38.75 333 ARG A O 1
ATOM 2528 N N . SER A 1 334 ? 2.390 -34.157 21.776 1.00 31.78 334 SER A N 1
ATOM 2529 C CA . SER A 1 334 ? 2.307 -35.194 22.822 1.00 31.78 334 SER A CA 1
ATOM 2530 C C . SER A 1 334 ? 3.121 -34.754 24.040 1.00 31.78 334 SER A C 1
ATOM 2532 O O . SER A 1 334 ? 4.228 -34.244 23.923 1.00 31.78 334 SER A O 1
ATOM 2534 N N . GLY A 1 335 ? 2.534 -34.883 25.227 1.00 27.77 335 GLY A N 1
ATOM 2535 C CA . GLY A 1 335 ? 3.158 -34.427 26.466 1.00 27.77 335 GLY A CA 1
ATOM 2536 C C . GLY A 1 335 ? 2.137 -34.258 27.575 1.00 27.77 335 GLY A C 1
ATOM 2537 O O . GLY A 1 335 ? 1.863 -33.153 28.028 1.00 27.77 335 GLY A O 1
ATOM 2538 N N . SER A 1 336 ? 1.524 -35.370 27.965 1.00 29.75 336 SER A N 1
ATOM 2539 C CA . SER A 1 336 ? 0.697 -35.497 29.159 1.00 29.75 336 SER A CA 1
ATOM 2540 C C . SER A 1 336 ? 1.407 -34.953 30.401 1.00 29.75 336 SER A C 1
ATOM 2542 O O . SER A 1 336 ? 2.513 -35.402 30.702 1.00 29.75 336 SER A O 1
ATOM 2544 N N . ARG A 1 337 ? 0.728 -34.119 31.196 1.00 29.67 337 ARG A N 1
ATOM 2545 C CA . ARG A 1 337 ? 0.662 -34.331 32.650 1.00 29.67 337 ARG A CA 1
ATOM 2546 C C . ARG A 1 337 ? -0.436 -33.504 33.320 1.00 29.67 337 ARG A C 1
ATOM 2548 O O . ARG A 1 337 ? -0.498 -32.284 33.235 1.00 29.67 337 ARG A O 1
ATOM 2555 N N . SER A 1 338 ? -1.289 -34.273 33.981 1.00 30.33 338 SER A N 1
ATOM 2556 C CA . SER A 1 338 ? -2.271 -33.964 35.013 1.00 30.33 338 SER A CA 1
ATOM 2557 C C . SER A 1 338 ? -1.808 -32.961 36.072 1.00 30.33 338 SER A C 1
ATOM 2559 O O . SER A 1 338 ? -0.676 -33.035 36.544 1.00 30.33 338 SER A O 1
ATOM 2561 N N . GLY A 1 339 ? -2.739 -32.134 36.551 1.00 28.27 339 GLY A N 1
ATOM 2562 C CA . GLY A 1 339 ? -2.537 -31.293 37.729 1.00 28.27 339 GLY A CA 1
ATOM 2563 C C . GLY A 1 339 ? -3.775 -30.479 38.090 1.00 28.27 339 GLY A C 1
ATOM 2564 O O . GLY A 1 339 ? -3.810 -29.271 37.900 1.00 28.27 339 GLY A O 1
ATOM 2565 N N . SER A 1 340 ? -4.810 -31.155 38.583 1.00 29.20 340 SER A N 1
ATOM 2566 C CA . SER A 1 340 ? -6.021 -30.569 39.162 1.00 29.20 340 SER A CA 1
ATOM 2567 C C . SER A 1 340 ? -5.725 -29.586 40.302 1.00 29.20 340 SER A C 1
ATOM 2569 O O . SER A 1 340 ? -4.950 -29.927 41.197 1.00 29.20 340 SER A O 1
ATOM 2571 N N . ARG A 1 341 ? -6.454 -28.461 40.364 1.00 29.64 341 ARG A N 1
ATOM 2572 C CA . ARG A 1 341 ? -7.118 -27.978 41.595 1.00 29.64 341 ARG A CA 1
ATOM 2573 C C . ARG A 1 341 ? -8.052 -26.802 41.301 1.00 29.64 341 ARG A C 1
ATOM 2575 O O . ARG A 1 341 ? -7.629 -25.681 41.047 1.00 29.64 341 ARG A O 1
ATOM 2582 N N . SER A 1 342 ? -9.344 -27.094 41.387 1.00 28.53 342 SER A N 1
ATOM 2583 C CA . SER A 1 342 ? -10.445 -26.143 41.470 1.00 28.53 342 SER A CA 1
ATOM 2584 C C . SER A 1 342 ? -10.421 -25.395 42.806 1.00 28.53 342 SER A C 1
ATOM 2586 O O . SER A 1 342 ? -10.338 -26.019 43.865 1.00 28.53 342 SER A O 1
ATOM 2588 N N . ARG A 1 343 ? -10.598 -24.073 42.775 1.00 30.33 343 ARG A N 1
ATOM 2589 C CA . ARG A 1 343 ? -11.120 -23.309 43.915 1.00 30.33 343 ARG A CA 1
ATOM 2590 C C . ARG A 1 343 ? -12.215 -22.370 43.427 1.00 30.33 343 ARG A C 1
ATOM 2592 O O . ARG A 1 343 ? -11.959 -21.393 42.734 1.00 30.33 343 ARG A O 1
ATOM 2599 N N . SER A 1 344 ? -13.438 -22.713 43.808 1.00 28.39 344 SER A N 1
ATOM 2600 C CA . SER A 1 344 ? -14.640 -21.898 43.710 1.00 28.39 344 SER A CA 1
ATOM 2601 C C . SER A 1 344 ? -14.540 -20.678 44.627 1.00 28.39 344 SER A C 1
ATOM 2603 O O . SER A 1 344 ? -14.275 -20.819 45.822 1.00 28.39 344 SER A O 1
ATOM 2605 N N . ARG A 1 345 ? -14.828 -19.488 44.098 1.00 30.92 345 ARG A N 1
ATOM 2606 C CA . ARG A 1 345 ? -15.238 -18.331 44.900 1.00 30.92 345 ARG A CA 1
ATOM 2607 C C . ARG A 1 345 ? -16.425 -17.657 44.226 1.00 30.92 345 ARG A C 1
ATOM 2609 O O . ARG A 1 345 ? -16.286 -16.990 43.207 1.00 30.92 345 ARG A O 1
ATOM 2616 N N . SER A 1 346 ? -17.590 -17.876 44.822 1.00 29.89 346 SER A N 1
ATOM 2617 C CA . SER A 1 346 ? -18.815 -17.114 44.619 1.00 29.89 346 SER A CA 1
ATOM 2618 C C . SER A 1 346 ? -18.616 -15.687 45.133 1.00 29.89 346 SER A C 1
ATOM 2620 O O . SER A 1 346 ? -18.304 -15.489 46.307 1.00 29.89 346 SER A O 1
ATOM 2622 N N . GLY A 1 347 ? -18.804 -14.701 44.262 1.00 30.06 347 GLY A N 1
ATOM 2623 C CA . GLY A 1 347 ? -18.848 -13.288 44.620 1.00 30.06 347 GLY A CA 1
ATOM 2624 C C . GLY A 1 347 ? -19.924 -12.606 43.789 1.00 30.06 347 GLY A C 1
ATOM 2625 O O . GLY A 1 347 ? -19.772 -12.451 42.579 1.00 30.06 347 GLY A O 1
ATOM 2626 N N . SER A 1 348 ? -21.023 -12.246 44.443 1.00 30.98 348 SER A N 1
ATOM 2627 C CA . SER A 1 348 ? -22.119 -11.449 43.906 1.00 30.98 348 SER A CA 1
ATOM 2628 C C . SER A 1 348 ? -21.600 -10.108 43.374 1.00 30.98 348 SER A C 1
ATOM 2630 O O . SER A 1 348 ? -20.911 -9.366 44.073 1.00 30.98 348 SER A O 1
ATOM 2632 N N . ARG A 1 349 ? -21.934 -9.775 42.122 1.00 31.28 349 ARG A N 1
ATOM 2633 C CA . ARG A 1 349 ? -21.730 -8.433 41.562 1.00 31.28 349 ARG A CA 1
ATOM 2634 C C . ARG A 1 349 ? -23.066 -7.846 41.141 1.00 31.28 349 ARG A C 1
ATOM 2636 O O . ARG A 1 349 ? -23.810 -8.437 40.363 1.00 31.28 349 ARG A O 1
ATOM 2643 N N . SER A 1 350 ? -23.343 -6.680 41.711 1.00 30.14 350 SER A N 1
ATOM 2644 C CA . SER A 1 350 ? -24.488 -5.835 41.419 1.00 30.14 350 SER A CA 1
ATOM 2645 C C . SER A 1 350 ? -24.510 -5.422 39.946 1.00 30.14 350 SER A C 1
ATOM 2647 O O . SER A 1 350 ? -23.473 -5.172 39.327 1.00 30.14 350 SER A O 1
ATOM 2649 N N . ARG A 1 351 ? -25.722 -5.332 39.388 1.00 31.48 351 ARG A N 1
ATOM 2650 C CA . ARG A 1 351 ? -25.989 -4.711 38.087 1.00 31.48 351 ARG A CA 1
ATOM 2651 C C . ARG A 1 351 ? -25.580 -3.236 38.148 1.00 31.48 351 ARG A C 1
ATOM 2653 O O . ARG A 1 351 ? -26.341 -2.402 38.626 1.00 31.48 351 ARG A O 1
ATOM 2660 N N . ARG A 1 352 ? -24.389 -2.909 37.643 1.00 29.81 352 ARG A N 1
ATOM 2661 C CA . ARG A 1 352 ? -24.087 -1.570 37.119 1.00 29.81 352 ARG A CA 1
ATOM 2662 C C . ARG A 1 352 ? -24.420 -1.571 35.633 1.00 29.81 352 ARG A C 1
AT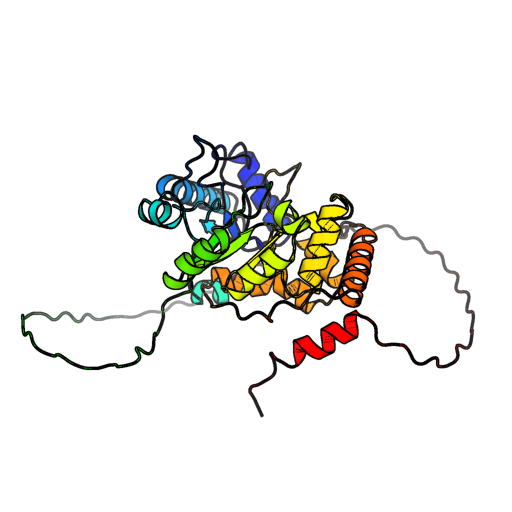OM 2664 O O . ARG A 1 352 ? -24.000 -2.477 34.916 1.00 29.81 352 ARG A O 1
ATOM 2671 N N . GLN A 1 353 ? -25.186 -0.575 35.192 1.00 31.67 353 GLN A N 1
ATOM 2672 C CA . GLN A 1 353 ? -25.373 -0.272 33.776 1.00 31.67 353 GLN A CA 1
ATOM 2673 C C . GLN A 1 353 ? -23.994 -0.115 33.126 1.00 31.67 353 GLN A C 1
ATOM 2675 O O . GLN A 1 353 ? -23.199 0.736 33.523 1.00 31.67 353 GLN A O 1
ATOM 2680 N N . VAL A 1 354 ? -23.697 -0.996 32.175 1.00 32.72 354 VAL A N 1
ATOM 2681 C CA . VAL A 1 354 ? -22.474 -0.962 31.379 1.00 32.72 354 VAL A CA 1
ATOM 2682 C C . VAL A 1 354 ? -22.640 0.167 30.367 1.00 32.72 354 VAL A C 1
ATOM 2684 O O . VAL A 1 354 ? -23.537 0.122 29.527 1.00 32.72 354 VAL A O 1
ATOM 2687 N N . ALA A 1 355 ? -21.808 1.201 30.481 1.00 33.38 355 ALA A N 1
ATOM 2688 C CA . ALA A 1 355 ? -21.626 2.170 29.411 1.00 33.38 355 ALA A CA 1
ATOM 2689 C C . ALA A 1 355 ? -21.144 1.413 28.166 1.00 33.38 355 ALA A C 1
ATOM 2691 O O . ALA A 1 355 ? -20.197 0.629 28.255 1.00 33.38 355 ALA A O 1
ATOM 2692 N N . SER A 1 356 ? -21.818 1.619 27.035 1.00 34.69 356 SER A N 1
ATOM 2693 C CA . SER A 1 356 ? -21.526 0.933 25.775 1.00 34.69 356 SER A CA 1
ATOM 2694 C C . SER A 1 356 ? -20.052 1.078 25.402 1.00 34.69 356 SER A C 1
ATOM 2696 O O . SER A 1 356 ? -19.520 2.194 25.419 1.00 34.69 356 SER A O 1
ATOM 2698 N N . SER A 1 357 ? -19.391 -0.031 25.067 1.00 39.25 357 SER A N 1
ATOM 2699 C CA . SER A 1 357 ? -17.968 -0.002 24.714 1.00 39.25 357 SER A CA 1
ATOM 2700 C C . SER A 1 357 ? -17.750 0.803 23.418 1.00 39.25 357 SER A C 1
ATOM 2702 O O . SER A 1 357 ? -18.639 0.830 22.562 1.00 39.25 357 SER A O 1
ATOM 2704 N N . PRO A 1 358 ? -16.582 1.439 23.205 1.00 40.97 358 PRO A N 1
ATOM 2705 C CA . PRO A 1 358 ? -16.273 2.110 21.937 1.00 40.97 358 PRO A CA 1
ATOM 2706 C C . PRO A 1 358 ? -16.478 1.212 20.701 1.00 40.97 358 PRO A C 1
ATOM 2708 O O . PRO A 1 358 ? -16.908 1.699 19.658 1.00 40.97 358 PRO A O 1
ATOM 2711 N N . ALA A 1 359 ? -16.276 -0.105 20.839 1.00 36.00 359 ALA A N 1
ATOM 2712 C CA . ALA A 1 359 ? -16.541 -1.095 19.794 1.00 36.00 359 ALA A CA 1
ATOM 2713 C C . ALA A 1 359 ? -18.044 -1.260 19.471 1.00 36.00 359 ALA A C 1
ATOM 2715 O O . ALA A 1 359 ? -18.406 -1.511 18.323 1.00 36.00 359 ALA A O 1
ATOM 2716 N N . GLU A 1 360 ? -18.946 -1.061 20.439 1.00 36.28 360 GLU A N 1
ATOM 2717 C CA . GLU A 1 360 ? -20.402 -1.105 20.213 1.00 36.28 360 GLU A CA 1
ATOM 2718 C C . GLU A 1 360 ? -20.923 0.139 19.482 1.00 36.28 360 GLU A C 1
ATOM 2720 O O . GLU A 1 360 ? -21.866 0.041 18.694 1.00 36.28 360 GLU A O 1
ATOM 2725 N N . VAL A 1 361 ? -20.292 1.300 19.692 1.00 42.47 361 VAL A N 1
ATOM 2726 C CA . VAL A 1 361 ? -20.623 2.543 18.974 1.00 42.47 361 VAL A CA 1
ATOM 2727 C C . VAL A 1 361 ? -20.254 2.428 17.491 1.00 42.47 361 VAL A C 1
ATOM 2729 O O . VAL A 1 361 ? -21.045 2.828 16.639 1.00 42.47 361 VAL A O 1
ATOM 2732 N N . VAL A 1 362 ? -19.109 1.809 17.179 1.00 41.41 362 VAL A N 1
ATOM 2733 C CA . VAL A 1 362 ? -18.668 1.548 15.796 1.00 41.41 362 VAL A CA 1
ATOM 2734 C C . VAL A 1 362 ? -19.536 0.469 15.126 1.00 41.41 362 VAL A C 1
ATOM 2736 O O . VAL A 1 362 ? -19.970 0.656 13.988 1.00 41.41 362 VAL A O 1
ATOM 2739 N N . ARG A 1 363 ? -19.894 -0.611 15.844 1.00 41.12 363 ARG A N 1
ATOM 2740 C CA . ARG A 1 363 ? -20.779 -1.685 15.340 1.00 41.12 363 ARG A CA 1
ATOM 2741 C C . ARG A 1 363 ? -22.163 -1.208 14.916 1.00 41.12 363 ARG A C 1
ATOM 2743 O O . ARG A 1 363 ? -22.670 -1.633 13.881 1.00 41.12 363 ARG A O 1
ATOM 2750 N N . ARG A 1 364 ? -22.808 -0.361 15.726 1.00 38.22 364 ARG A N 1
ATOM 2751 C CA . ARG A 1 364 ? -24.222 0.012 15.525 1.00 38.22 364 ARG A CA 1
ATOM 2752 C C . ARG A 1 364 ? -24.441 0.920 14.308 1.00 38.22 364 ARG A C 1
ATOM 2754 O O . ARG A 1 364 ? -25.572 1.030 13.838 1.00 38.22 364 ARG A O 1
ATOM 2761 N N . TRP A 1 365 ? -23.375 1.543 13.805 1.00 40.59 365 TRP A N 1
ATOM 2762 C CA . TRP A 1 365 ? -23.415 2.457 12.664 1.00 40.59 365 TRP A CA 1
ATOM 2763 C C . TRP A 1 365 ? -22.993 1.801 11.345 1.00 40.59 365 TRP A C 1
ATOM 2765 O O . TRP A 1 365 ? -23.659 2.018 10.336 1.00 40.59 365 TRP A O 1
ATOM 2775 N N . TRP A 1 366 ? -21.974 0.936 11.352 1.00 38.31 366 TRP A N 1
ATOM 2776 C CA . TRP A 1 366 ? -21.466 0.288 10.132 1.00 38.31 366 TRP A CA 1
ATOM 2777 C C . TRP A 1 366 ? -22.452 -0.704 9.488 1.00 38.31 366 TRP A C 1
ATOM 2779 O O . TRP A 1 366 ? -22.566 -0.756 8.266 1.00 38.31 366 TRP A O 1
ATOM 2789 N N . TYR A 1 367 ? -23.237 -1.438 10.283 1.00 37.84 367 TYR A N 1
ATOM 2790 C CA . TYR A 1 367 ? -24.209 -2.413 9.763 1.00 37.84 367 TYR A CA 1
ATOM 2791 C C . TYR A 1 367 ? -25.483 -1.793 9.163 1.00 37.84 367 TYR A C 1
ATOM 2793 O O . TYR A 1 367 ? -26.206 -2.461 8.426 1.00 37.84 367 TYR A O 1
ATOM 2801 N N . ARG A 1 368 ? -25.778 -0.519 9.451 1.00 35.97 368 ARG A N 1
ATOM 2802 C CA . ARG A 1 368 ? -27.042 0.122 9.047 1.00 35.97 368 ARG A CA 1
ATOM 2803 C C . ARG A 1 368 ? -27.050 0.679 7.619 1.00 35.97 368 ARG A C 1
ATOM 2805 O O . ARG A 1 368 ? -28.109 1.098 7.171 1.00 35.97 368 ARG A O 1
ATOM 2812 N N . LEU A 1 369 ? -25.912 0.674 6.921 1.00 39.25 369 LEU A N 1
ATOM 2813 C CA . LEU A 1 369 ? -25.777 1.252 5.573 1.00 39.25 369 LEU A CA 1
ATOM 2814 C C . LEU A 1 369 ? -25.483 0.225 4.468 1.00 39.25 369 LEU A C 1
ATOM 2816 O O . LEU A 1 369 ? -25.644 0.551 3.302 1.00 39.25 369 LEU A O 1
ATOM 2820 N N . ILE A 1 370 ? -25.123 -1.016 4.816 1.00 41.84 370 ILE A N 1
ATOM 2821 C CA . ILE A 1 370 ? -24.879 -2.101 3.840 1.00 41.84 370 ILE A CA 1
ATOM 2822 C C . ILE A 1 370 ? -26.070 -3.085 3.786 1.00 41.84 370 ILE A C 1
ATOM 2824 O O . ILE A 1 370 ? -26.220 -3.854 2.843 1.00 41.84 370 ILE A O 1
ATOM 2828 N N . GLY A 1 371 ? -26.972 -3.036 4.773 1.00 36.06 371 GLY A N 1
ATOM 2829 C CA . GLY A 1 371 ? -28.224 -3.800 4.798 1.00 36.06 371 GLY A CA 1
ATOM 2830 C C . GLY A 1 371 ? -29.425 -2.943 4.405 1.00 36.06 371 GLY A C 1
ATOM 2831 O O . GLY A 1 371 ? -30.231 -2.594 5.264 1.00 36.06 371 GLY A O 1
ATOM 2832 N N . GLY A 1 372 ? -29.533 -2.588 3.124 1.00 31.28 372 GLY A N 1
ATOM 2833 C CA . GLY A 1 372 ? -30.616 -1.759 2.592 1.00 31.28 372 GLY A CA 1
ATOM 2834 C C . GLY A 1 372 ? -31.062 -2.194 1.200 1.00 31.28 372 GLY A C 1
ATOM 2835 O O . GLY A 1 372 ? -30.950 -1.426 0.256 1.00 31.28 372 GLY A O 1
ATOM 2836 N N . GLY A 1 373 ? -31.564 -3.424 1.074 1.00 30.94 373 GLY A N 1
ATOM 2837 C CA . GLY A 1 373 ? -32.185 -3.912 -0.157 1.00 30.94 373 GLY A CA 1
ATOM 2838 C C . GLY A 1 373 ? -32.737 -5.322 0.008 1.00 30.94 373 GLY A C 1
ATOM 2839 O O . GLY A 1 373 ? -32.041 -6.287 -0.282 1.00 30.94 373 GLY A O 1
ATOM 2840 N N . GLY A 1 374 ? -33.971 -5.435 0.505 1.00 29.47 374 GLY A N 1
ATOM 2841 C CA . GLY A 1 374 ? -34.702 -6.703 0.559 1.00 29.47 374 GLY A CA 1
ATOM 2842 C C . GLY A 1 374 ? -35.606 -6.840 1.782 1.00 29.47 374 GLY A C 1
ATOM 2843 O O . GLY A 1 374 ? -35.249 -7.508 2.750 1.00 29.47 374 GLY A O 1
ATOM 2844 N N . ARG A 1 375 ? -36.781 -6.211 1.731 1.00 30.20 375 ARG A N 1
ATOM 2845 C CA . ARG A 1 375 ? -38.010 -6.848 2.211 1.00 30.20 375 ARG A CA 1
ATOM 2846 C C . ARG A 1 375 ? -38.855 -7.172 0.998 1.00 30.20 375 ARG A C 1
ATOM 2848 O O . ARG A 1 375 ? -38.830 -6.327 0.074 1.00 30.20 375 ARG A O 1
#

Foldseek 3Di:
DAFEAAALQAPLALFHPDNVFSVLLLVLCLVLVHAEYEHAAAFPDPPPNQCFPVNQVVSQVVNVVVCVVVVRNHHYWYAHQYEDDPCVVVCVVVRSHGWIAADAPVVLVCVVVVVVPPPDDDDDDDDDDDYDDDDDDDDDDDDDDDDDDDPDPPPDPDDFAIEHEYEYDQAARDPCNLVSQLVCVVVSYAYEYEACLRHNHCLVPVVVLLSSVVSRHAYEHALCLLALPHPLSSLLSVLLCLLFQSHQAYHQNARGSPPRHGNLNQSLVLCVQLANNVSSCRRRPVSSSCNNNRHRDDTDRTHDDDPVSSVVSVVSSVSSNPDDDDDPPPDDDDDDDDDDDDDDDDDDDDDDDDDDDPNNVVVVPPVPPVPDDDD

Secondary structure (DSSP, 8-state):
-EEEEE--STTSSSS-SSHHHHHHHHHHHHHTT--EEEE--EES-STT----HHHHHHHHHHHHHHHHHTT---EEEE--EEE--TTHHHHHHTTSS-PPPPPPHHHHHTTHHHHHHTS---------------------------------------PPPEEEEEEPPTT---TTHHHHHHHHHHTTEEEEEE-GGG-HHHHH-THHHHHHHHTT-EEEEEGGGGSTTS-HHHHHHHHHHHHTT---EEE--B-BTTTB----HHHHHHHHHHS-HHHHHIIIIIHHHHHHTT-----PPPPP--HHHHHHHHHHHHHHHH--------------------------------PPPHHHHHHHHHTTTT--S--